Protein AF-A0A8B6FP35-F1 (afdb_monomer)

Mean predicted aligned error: 12.69 Å

Solvent-accessible surface area (backbone atoms only — not comparable to full-atom values): 11741 Å² total; per-residue (Å²): 136,32,51,36,40,45,34,42,40,53,97,96,40,83,39,74,75,50,70,84,38,79,50,58,76,83,52,72,57,71,71,81,86,80,83,90,84,62,106,75,50,39,43,42,41,48,47,78,56,56,49,47,50,45,44,56,79,66,49,29,41,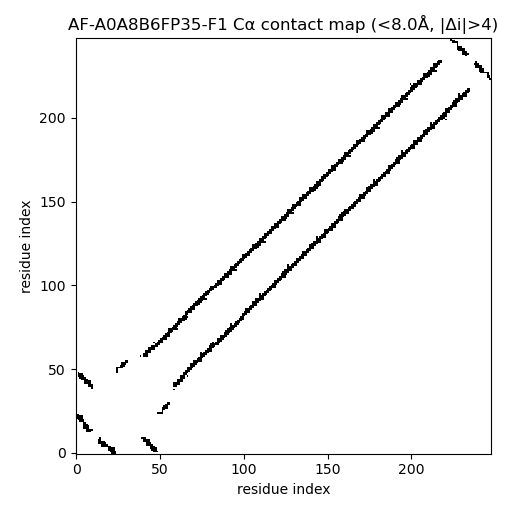38,41,43,42,50,34,29,41,40,40,52,49,39,30,47,31,40,39,47,47,36,73,42,32,45,37,37,39,37,39,46,30,47,34,41,40,40,54,38,34,37,39,39,40,38,42,33,41,31,47,32,42,40,41,41,37,40,40,38,40,38,37,42,32,40,31,46,34,41,39,38,42,36,41,39,39,38,39,36,43,34,38,32,46,34,37,40,41,38,36,42,37,39,39,38,38,40,33,44,30,47,34,40,40,41,38,37,39,38,41,39,39,36,43,33,41,32,48,33,41,40,40,48,37,43,39,39,40,39,35,42,32,42,32,46,32,40,39,36,61,20,42,36,39,38,40,33,45,29,41,31,48,33,41,37,43,72,34,56,71,51,78,47,46,59,38,45,39,50,33,39,45,37,84,94,57,77,76,46,69,45,80,85,58,82,67,130

Organism: Mytilus galloprovincialis (NCBI:txid29158)

Nearest PDB structures (foldseek):
  4dn7-assembly1_B  TM=1.571E-01  e=8.231E-01  Methanosarcina mazei Go1

Secondary structure (DSSP, 8-state):
--EEEEEEEETTEEEESS--EE--TT--EE----S---TT-EEEEE--SSEEEEE-SSSEEEEESS-EEEEES-EEEEEEESSEEEEEEES-EEEEE--EEEEEEEES-EEEEE--EEEEEEEES-EEEEE--EEEEEEEES-EEEEE--EEEEEEEES-EEEEE--EEEEEEEES-EEEEE--EEEEEEEES-EEEEE--SEEEEEEES-EEEEE--SEEEEEEES-EEEEE-TTSPPEEE-S----

Structure (mmCIF, N/CA/C/O backbone):
data_AF-A0A8B6FP35-F1
#
_entry.id   AF-A0A8B6FP35-F1
#
loop_
_atom_site.group_PDB
_atom_site.id
_atom_site.type_symbol
_atom_site.label_atom_id
_atom_site.label_alt_id
_atom_site.label_comp_id
_atom_site.label_asym_id
_atom_site.label_entity_id
_atom_site.label_seq_id
_atom_site.pdbx_PDB_ins_code
_atom_site.Cartn_x
_atom_site.Cartn_y
_atom_site.Cartn_z
_atom_site.occupancy
_atom_site.B_iso_or_equiv
_atom_site.auth_seq_id
_atom_site.auth_comp_id
_atom_site.auth_asym_id
_atom_site.auth_atom_id
_atom_site.pdbx_PDB_model_num
ATOM 1 N N . MET A 1 1 ? 31.232 7.631 -24.221 1.00 37.31 1 MET A N 1
ATOM 2 C CA . MET A 1 1 ? 30.630 7.014 -25.415 1.00 37.31 1 MET A CA 1
ATOM 3 C C . MET A 1 1 ? 29.567 6.097 -24.890 1.00 37.31 1 MET A C 1
ATOM 5 O O . MET A 1 1 ? 29.871 5.257 -24.050 1.00 37.31 1 MET A O 1
ATOM 9 N N . VAL A 1 2 ? 28.338 6.399 -25.254 1.00 40.38 2 VAL A N 1
ATOM 10 C CA . VAL A 1 2 ? 27.137 5.781 -24.710 1.00 40.38 2 VAL A CA 1
ATOM 11 C C . VAL A 1 2 ? 26.605 4.917 -25.819 1.00 40.38 2 VAL A C 1
ATOM 13 O O . VA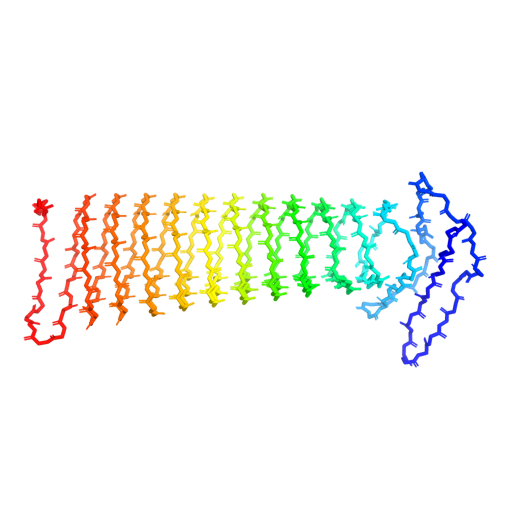L A 1 2 ? 26.263 5.431 -26.872 1.00 40.38 2 VAL A O 1
ATOM 16 N N . TYR A 1 3 ? 26.561 3.615 -25.609 1.00 43.00 3 TYR A N 1
ATOM 17 C CA . TYR A 1 3 ? 26.153 2.708 -26.663 1.00 43.00 3 TYR A CA 1
ATOM 18 C C . TYR A 1 3 ? 24.724 2.262 -26.392 1.00 43.00 3 TYR A C 1
ATOM 20 O O . TYR A 1 3 ? 24.472 1.575 -25.404 1.00 43.00 3 TYR A O 1
ATOM 28 N N . CYS A 1 4 ? 23.800 2.658 -27.262 1.00 46.88 4 CYS A N 1
ATOM 29 C CA . CYS A 1 4 ? 22.421 2.188 -27.221 1.00 46.88 4 CYS A CA 1
ATOM 30 C C . CYS A 1 4 ? 22.201 1.173 -28.334 1.00 46.88 4 CYS A C 1
ATOM 32 O O . CYS A 1 4 ? 22.796 1.265 -29.413 1.00 46.88 4 CYS A O 1
ATOM 34 N N . LYS A 1 5 ? 21.335 0.196 -28.066 1.00 50.97 5 LYS A N 1
ATOM 35 C CA . LYS A 1 5 ? 20.899 -0.760 -29.076 1.00 50.97 5 LYS A CA 1
ATOM 36 C C . LYS A 1 5 ? 19.452 -1.154 -28.840 1.00 50.97 5 LYS A C 1
ATOM 38 O O . LYS A 1 5 ? 19.104 -1.581 -27.739 1.00 50.97 5 LYS A O 1
ATOM 43 N N . VAL A 1 6 ? 18.637 -0.990 -29.878 1.00 54.44 6 VAL A N 1
ATOM 44 C CA . VAL A 1 6 ? 17.212 -1.315 -29.859 1.00 54.44 6 VAL A CA 1
ATOM 45 C C . VAL A 1 6 ? 17.024 -2.729 -30.393 1.00 54.44 6 VAL A C 1
ATOM 47 O O . VAL A 1 6 ? 17.484 -3.073 -31.487 1.00 54.44 6 VAL A O 1
ATOM 50 N N . TYR A 1 7 ? 16.346 -3.561 -29.610 1.00 47.97 7 TYR A N 1
ATOM 51 C CA . TYR A 1 7 ? 15.975 -4.911 -30.008 1.00 47.97 7 TYR A CA 1
ATOM 52 C C . TYR A 1 7 ? 14.455 -5.041 -30.045 1.00 47.97 7 TYR A C 1
ATOM 54 O O . TYR A 1 7 ? 13.775 -4.578 -29.130 1.00 47.97 7 TYR A O 1
ATOM 62 N N . ARG A 1 8 ? 13.953 -5.730 -31.071 1.00 49.31 8 ARG A N 1
ATOM 63 C CA . ARG A 1 8 ? 12.583 -6.245 -31.139 1.00 49.31 8 ARG A CA 1
ATOM 64 C C . ARG A 1 8 ? 12.597 -7.732 -30.826 1.00 49.31 8 ARG A C 1
ATOM 66 O O . ARG A 1 8 ? 13.436 -8.464 -31.360 1.00 49.31 8 ARG A O 1
ATOM 73 N N . TYR A 1 9 ? 11.671 -8.177 -29.989 1.00 39.72 9 TYR A N 1
ATOM 74 C CA . TYR A 1 9 ? 11.467 -9.591 -29.698 1.00 39.72 9 TYR A CA 1
ATOM 75 C C . TYR A 1 9 ? 10.122 -10.047 -30.273 1.00 39.72 9 TYR A C 1
ATOM 77 O O . TYR A 1 9 ? 9.080 -9.629 -29.784 1.00 39.72 9 TYR A O 1
ATOM 85 N N . TYR A 1 10 ? 10.148 -10.904 -31.300 1.00 43.66 10 TYR A N 1
ATOM 86 C CA . TYR A 1 10 ? 8.944 -11.436 -31.951 1.00 43.66 10 TYR A CA 1
ATOM 87 C C . TYR A 1 10 ? 8.993 -12.966 -32.007 1.00 43.66 10 TYR A C 1
ATOM 89 O O . TYR A 1 10 ? 9.952 -13.535 -32.531 1.00 43.66 10 TYR A O 1
ATOM 97 N N . SER A 1 11 ? 7.970 -13.653 -31.480 1.00 42.44 11 SER A N 1
ATOM 98 C CA . SER A 1 11 ? 7.833 -15.122 -31.544 1.00 42.44 11 SER A CA 1
ATOM 99 C C . SER A 1 11 ? 9.113 -15.885 -31.128 1.00 42.44 11 SER A C 1
ATOM 101 O O . SER A 1 11 ? 9.597 -16.762 -31.851 1.00 42.44 11 SER A O 1
ATOM 103 N N . ASN A 1 12 ? 9.690 -15.540 -29.968 1.00 41.84 12 ASN A N 1
ATOM 104 C CA . ASN A 1 12 ? 10.963 -16.075 -29.448 1.00 41.84 12 ASN A CA 1
ATOM 105 C C . ASN A 1 12 ? 12.212 -15.780 -30.302 1.00 41.84 12 ASN A C 1
ATOM 107 O O . ASN A 1 12 ? 13.249 -16.431 -30.143 1.00 41.84 12 ASN A O 1
ATOM 111 N N . ARG A 1 13 ? 12.150 -14.796 -31.204 1.00 37.16 13 ARG A N 1
ATOM 112 C CA . ARG A 1 13 ? 13.268 -14.377 -32.052 1.00 37.16 13 ARG A CA 1
ATOM 113 C C . ARG A 1 13 ? 13.659 -12.935 -31.736 1.00 37.16 13 ARG A C 1
ATOM 115 O O . ARG A 1 13 ? 12.861 -12.018 -31.903 1.00 37.16 13 ARG A O 1
ATOM 122 N N . LEU A 1 14 ? 14.904 -12.745 -31.300 1.00 44.41 14 LEU A N 1
ATOM 123 C CA . LEU A 1 14 ? 15.499 -11.425 -31.091 1.00 44.41 14 LEU A CA 1
ATOM 124 C C . LEU A 1 14 ? 15.984 -10.873 -32.438 1.00 44.41 14 LEU A C 1
ATOM 126 O O . LEU A 1 14 ? 16.837 -11.479 -33.090 1.00 44.41 14 LEU A O 1
ATOM 130 N N . THR A 1 15 ? 15.468 -9.718 -32.837 1.00 47.97 15 THR A N 1
ATOM 131 C CA . THR A 1 15 ? 15.906 -8.970 -34.019 1.00 47.97 15 THR A CA 1
ATOM 132 C C . THR A 1 15 ? 16.481 -7.626 -33.596 1.00 47.97 15 THR A C 1
ATOM 134 O O . THR A 1 15 ? 15.860 -6.890 -32.833 1.00 47.97 15 THR A O 1
ATOM 137 N N . THR A 1 16 ? 17.686 -7.307 -34.065 1.00 48.84 16 THR A N 1
ATOM 138 C CA . THR A 1 16 ? 18.294 -5.987 -33.867 1.00 48.84 16 THR A CA 1
ATOM 139 C C . THR A 1 16 ? 17.611 -4.998 -34.797 1.00 48.84 16 THR A C 1
ATOM 141 O O . THR A 1 16 ? 17.652 -5.206 -36.009 1.00 48.84 16 THR A O 1
ATOM 144 N N . LEU A 1 17 ? 16.982 -3.964 -34.241 1.00 54.72 17 LEU A N 1
ATOM 145 C CA . LEU A 1 17 ? 16.381 -2.899 -35.043 1.00 54.72 17 LEU A CA 1
ATOM 146 C C . LEU A 1 17 ? 17.439 -1.892 -35.497 1.00 54.72 17 LEU A C 1
ATOM 148 O O . LEU A 1 17 ? 17.370 -1.432 -36.628 1.00 54.72 17 LEU A O 1
ATOM 152 N N . ASP A 1 18 ? 18.458 -1.668 -34.663 1.00 55.81 18 ASP A N 1
ATOM 153 C CA . ASP A 1 18 ? 19.570 -0.768 -34.962 1.00 55.81 18 ASP A CA 1
ATOM 154 C C . ASP A 1 18 ? 20.938 -1.398 -34.646 1.00 55.81 18 ASP A C 1
ATOM 156 O O . ASP A 1 18 ? 21.079 -2.331 -33.838 1.00 55.81 18 ASP A O 1
ATOM 160 N N . GLU A 1 19 ? 21.975 -0.878 -35.304 1.00 49.84 19 GLU A N 1
ATOM 161 C CA . GLU A 1 19 ? 23.369 -1.117 -34.926 1.00 49.84 19 GLU A CA 1
ATOM 162 C C . GLU A 1 19 ? 23.728 -0.320 -33.662 1.00 49.84 19 GLU A C 1
ATOM 164 O O . GLU A 1 19 ? 22.999 0.574 -33.243 1.00 49.84 19 GLU A O 1
ATOM 169 N N . TRP A 1 20 ? 24.846 -0.658 -33.013 1.00 47.22 20 TRP A N 1
ATOM 170 C CA . TRP A 1 20 ? 25.300 0.088 -31.837 1.00 47.22 20 TRP A CA 1
ATOM 171 C C . TRP A 1 20 ? 25.548 1.555 -32.205 1.00 47.22 20 TRP A C 1
ATOM 173 O O . TRP A 1 20 ? 26.475 1.850 -32.961 1.00 47.22 20 TRP A O 1
ATOM 183 N N . SER A 1 21 ? 24.748 2.462 -31.649 1.00 44.94 21 SER A N 1
ATOM 184 C CA . SER A 1 21 ? 24.860 3.900 -31.892 1.00 44.94 21 SER A CA 1
ATOM 185 C C . SER A 1 21 ? 25.351 4.636 -30.648 1.00 44.94 21 SER A C 1
ATOM 187 O O . SER A 1 21 ? 24.956 4.308 -29.528 1.00 44.94 21 SER A O 1
ATOM 189 N N . ASP A 1 22 ? 26.211 5.637 -30.857 1.00 40.47 22 ASP A N 1
ATOM 190 C CA . ASP A 1 22 ? 26.748 6.500 -29.801 1.00 40.47 22 ASP A CA 1
ATOM 191 C C . ASP A 1 22 ? 25.684 7.568 -29.439 1.00 40.47 22 ASP A C 1
ATOM 193 O O . ASP A 1 22 ? 25.524 8.544 -30.170 1.00 40.47 22 ASP A O 1
ATOM 197 N N . CYS A 1 23 ? 24.903 7.369 -28.371 1.00 41.28 23 CYS A N 1
ATOM 198 C CA . CYS A 1 23 ? 23.767 8.227 -27.988 1.00 41.28 23 CYS A CA 1
ATOM 199 C C . CYS A 1 23 ? 24.115 9.143 -26.809 1.00 41.28 23 CYS A C 1
ATOM 201 O O . CYS A 1 23 ? 24.201 8.701 -25.672 1.00 41.28 23 CYS A O 1
ATOM 203 N N . ARG A 1 24 ? 24.284 10.446 -27.015 1.00 34.31 24 ARG A N 1
ATOM 204 C CA . ARG A 1 24 ? 24.621 11.380 -25.925 1.00 34.31 24 ARG A CA 1
ATOM 205 C C . ARG A 1 24 ? 23.454 11.537 -24.938 1.00 34.31 24 ARG A C 1
ATOM 207 O O . ARG A 1 24 ? 22.300 11.387 -25.315 1.00 34.31 24 ARG A O 1
ATOM 214 N N . CYS A 1 25 ? 23.744 11.944 -23.696 1.00 29.27 25 CYS A N 1
ATOM 215 C CA . CYS A 1 25 ? 22.762 12.171 -22.614 1.00 29.27 25 CYS A CA 1
ATOM 216 C C . CYS A 1 25 ? 21.608 13.147 -22.951 1.00 29.27 25 CYS A C 1
ATOM 218 O O . CYS A 1 25 ? 20.668 13.282 -22.178 1.00 29.27 25 CYS A O 1
ATOM 220 N N . THR A 1 26 ? 21.677 13.865 -24.074 1.00 27.91 26 THR A N 1
ATOM 221 C CA . THR A 1 26 ? 20.640 14.793 -24.559 1.00 27.91 26 THR A CA 1
ATOM 222 C C . THR A 1 26 ? 19.818 14.238 -25.720 1.00 27.91 26 THR A C 1
ATOM 224 O O . THR A 1 26 ? 18.898 14.908 -26.191 1.00 27.91 26 THR A O 1
ATOM 227 N N . ASP A 1 27 ? 20.163 13.056 -26.221 1.00 35.75 27 ASP A N 1
ATOM 228 C CA . ASP A 1 27 ? 19.556 12.510 -27.423 1.00 35.75 27 ASP A CA 1
ATOM 229 C C . ASP A 1 27 ? 18.196 11.904 -27.072 1.00 35.75 27 ASP A C 1
ATOM 231 O O . ASP A 1 27 ? 18.058 11.059 -26.188 1.00 35.75 27 ASP A O 1
ATOM 235 N N . THR A 1 28 ? 17.162 12.382 -27.761 1.00 37.00 28 THR A N 1
ATOM 236 C CA . THR A 1 28 ? 15.823 11.802 -27.665 1.00 37.00 28 THR A CA 1
ATOM 237 C C . THR A 1 28 ? 15.810 10.551 -28.530 1.00 37.00 28 THR A C 1
ATOM 239 O O . THR A 1 28 ? 15.834 10.658 -29.757 1.00 37.00 28 THR A O 1
ATOM 242 N N . ILE A 1 29 ? 15.775 9.370 -27.909 1.00 46.94 29 ILE A N 1
ATOM 243 C CA . ILE A 1 29 ? 15.542 8.125 -28.647 1.00 46.94 29 ILE A CA 1
ATOM 244 C C . ILE A 1 29 ? 14.056 8.117 -29.000 1.00 46.94 29 ILE A C 1
ATOM 246 O O . ILE A 1 29 ? 13.197 7.821 -28.171 1.00 46.94 29 ILE A O 1
ATOM 250 N N . SER A 1 30 ? 13.766 8.550 -30.224 1.00 38.88 30 SER A N 1
ATOM 251 C CA . SER A 1 30 ? 12.417 8.608 -30.779 1.00 38.88 30 SER A CA 1
ATOM 252 C C . SER A 1 30 ? 12.205 7.365 -31.630 1.00 38.88 30 SER A C 1
ATOM 254 O O . SER A 1 30 ? 12.763 7.239 -32.718 1.00 38.88 30 SER A O 1
ATOM 256 N N . ILE A 1 31 ? 11.419 6.427 -31.110 1.00 48.56 31 ILE A N 1
ATOM 257 C CA . ILE A 1 31 ? 11.006 5.234 -31.845 1.00 48.56 31 ILE A CA 1
ATOM 258 C C . ILE A 1 31 ? 9.735 5.630 -32.604 1.00 48.56 31 ILE A C 1
ATOM 260 O O . ILE A 1 31 ? 8.657 5.705 -32.024 1.00 48.56 31 ILE A O 1
ATOM 264 N N . ASN A 1 32 ? 9.883 6.001 -33.881 1.00 34.88 32 ASN A N 1
ATOM 265 C CA . ASN A 1 32 ? 8.763 6.359 -34.757 1.00 34.88 32 ASN A CA 1
ATOM 266 C C . ASN A 1 32 ? 8.284 5.117 -35.515 1.00 34.88 32 ASN A C 1
ATOM 268 O O . ASN A 1 32 ? 9.069 4.475 -36.212 1.00 34.88 32 ASN A O 1
ATOM 272 N N . TYR A 1 33 ? 6.995 4.806 -35.397 1.00 48.03 33 TYR A N 1
ATOM 273 C CA . TYR A 1 33 ? 6.408 3.572 -35.914 1.00 48.03 33 TYR A CA 1
ATOM 274 C C . TYR A 1 33 ? 5.792 3.762 -37.307 1.00 48.03 33 TYR A C 1
ATOM 276 O O . TYR A 1 33 ? 5.016 4.689 -37.534 1.00 48.03 33 TYR A O 1
ATOM 284 N N . SER A 1 34 ? 6.101 2.842 -38.223 1.00 33.00 34 SER A N 1
ATOM 285 C CA . SER A 1 34 ? 5.338 2.610 -39.452 1.00 33.00 34 SER A CA 1
ATOM 286 C C . SER A 1 34 ? 5.041 1.112 -39.585 1.00 33.00 34 SER A C 1
ATOM 288 O O . SER A 1 34 ? 5.948 0.326 -39.856 1.00 33.00 34 SER A O 1
ATOM 290 N N . ASP A 1 35 ? 3.764 0.795 -39.380 1.00 37.75 35 ASP A N 1
ATOM 291 C CA . ASP A 1 35 ? 2.993 -0.404 -39.730 1.00 37.75 35 ASP A CA 1
ATOM 292 C C . ASP A 1 35 ? 3.267 -1.766 -39.041 1.00 37.75 35 ASP A C 1
ATOM 294 O O . ASP A 1 35 ? 4.391 -2.247 -38.911 1.00 37.75 35 ASP A O 1
ATOM 298 N N . GLU A 1 36 ? 2.136 -2.375 -38.644 1.00 40.78 36 GLU A N 1
ATOM 299 C CA . GLU A 1 36 ? 1.859 -3.762 -38.218 1.00 40.78 36 GLU A CA 1
ATOM 300 C C . GLU A 1 36 ? 2.696 -4.332 -37.057 1.00 40.78 36 GLU A C 1
ATOM 302 O O . GLU A 1 36 ? 3.642 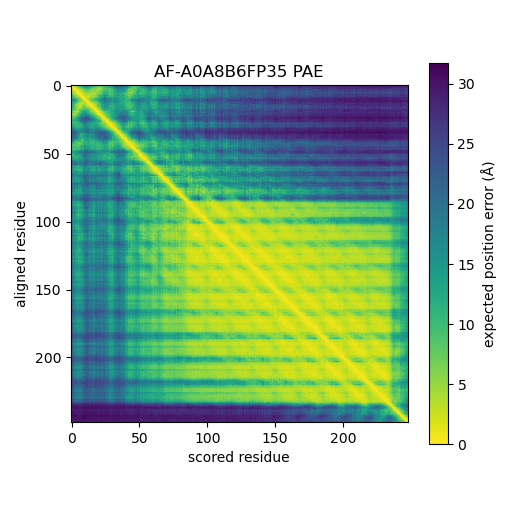-5.106 -37.232 1.00 40.78 36 GLU A O 1
ATOM 307 N N . TRP A 1 37 ? 2.290 -3.988 -35.832 1.00 45.09 37 TRP A N 1
ATOM 308 C CA . TRP A 1 37 ? 2.744 -4.642 -34.601 1.00 45.09 37 TRP A CA 1
ATOM 309 C C . TRP A 1 37 ? 1.586 -5.426 -33.975 1.00 45.09 37 TRP A C 1
ATOM 311 O O . TRP A 1 37 ? 0.417 -5.093 -34.169 1.00 45.09 37 TRP A O 1
ATOM 321 N N . SER A 1 38 ? 1.922 -6.520 -33.293 1.00 40.62 38 SER A N 1
ATOM 322 C CA . SER A 1 38 ? 0.969 -7.357 -32.549 1.00 40.62 38 SER A CA 1
ATOM 323 C C . SER A 1 38 ? 1.122 -7.095 -31.055 1.00 40.62 38 SER A C 1
ATOM 325 O O . SER A 1 38 ? 2.250 -6.853 -30.633 1.00 40.62 38 SER A O 1
ATOM 327 N N . ASP A 1 39 ? 0.054 -7.261 -30.267 1.00 38.53 39 ASP A N 1
ATOM 328 C CA . ASP A 1 39 ? -0.050 -7.013 -28.808 1.00 38.53 39 ASP A CA 1
ATOM 329 C C . ASP A 1 39 ? 1.013 -7.699 -27.899 1.00 38.53 39 ASP A C 1
ATOM 331 O O . ASP A 1 39 ? 0.914 -7.667 -26.676 1.00 38.53 39 ASP A O 1
ATOM 335 N N . THR A 1 40 ? 2.020 -8.377 -28.459 1.00 35.88 40 THR A N 1
ATOM 336 C CA . THR A 1 40 ? 3.079 -9.112 -27.744 1.00 35.88 40 THR A CA 1
ATOM 337 C C . THR A 1 40 ? 4.503 -8.623 -28.029 1.00 35.88 40 THR A C 1
ATOM 339 O O . THR A 1 40 ? 5.465 -9.234 -27.558 1.00 35.88 40 THR A O 1
ATOM 342 N N . ASP A 1 41 ? 4.675 -7.584 -28.844 1.00 41.44 41 ASP A N 1
ATOM 343 C CA . ASP A 1 41 ? 5.999 -7.052 -29.160 1.00 41.44 41 ASP A CA 1
ATOM 344 C C . ASP A 1 41 ? 6.612 -6.330 -27.931 1.00 41.44 41 ASP A C 1
ATOM 346 O O . ASP A 1 41 ? 5.955 -5.555 -27.243 1.00 41.44 41 ASP A O 1
ATOM 350 N N . THR A 1 42 ? 7.888 -6.601 -27.625 1.00 42.69 42 THR A N 1
ATOM 351 C CA . THR A 1 42 ? 8.614 -5.976 -26.496 1.00 42.69 42 THR A CA 1
ATOM 352 C C . THR A 1 42 ? 9.878 -5.273 -26.976 1.00 42.69 42 THR A C 1
ATOM 354 O O . THR A 1 42 ? 10.633 -5.811 -27.798 1.00 42.69 42 THR A O 1
ATOM 357 N N . ILE A 1 43 ? 10.129 -4.076 -26.438 1.00 49.22 43 ILE A N 1
ATOM 358 C CA . ILE A 1 43 ? 11.316 -3.272 -26.745 1.00 49.22 43 ILE A CA 1
ATOM 359 C C . ILE A 1 43 ? 12.314 -3.414 -25.600 1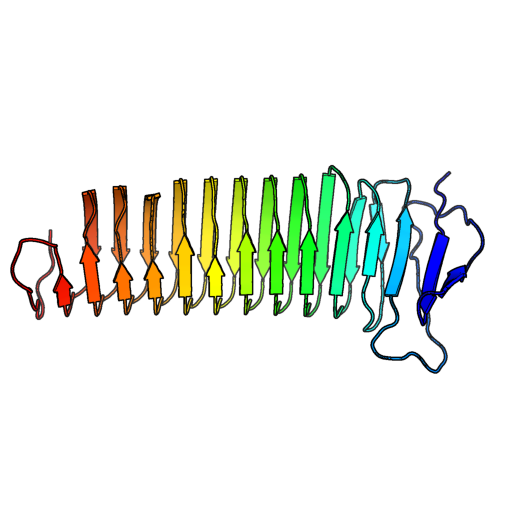.00 49.22 43 ILE A C 1
ATOM 361 O O . ILE A 1 43 ? 12.038 -3.052 -24.457 1.00 49.22 43 ILE A O 1
ATOM 365 N N . SER A 1 44 ? 13.497 -3.942 -25.914 1.00 48.59 44 SER A N 1
ATOM 366 C CA . SER A 1 44 ? 14.605 -4.030 -24.958 1.00 48.59 44 SER A CA 1
ATOM 367 C C . SER A 1 44 ? 15.659 -2.974 -25.268 1.00 48.59 44 SER A C 1
ATOM 369 O O . SER A 1 44 ? 16.203 -2.951 -26.375 1.00 48.59 44 SER A O 1
ATOM 371 N N . LEU A 1 45 ? 15.976 -2.139 -24.276 1.00 53.09 45 LEU A N 1
ATOM 372 C CA . LEU A 1 45 ? 17.048 -1.148 -24.343 1.00 53.09 45 LEU A CA 1
ATOM 373 C C . LEU A 1 45 ? 18.165 -1.521 -23.367 1.00 53.09 45 LEU A C 1
ATOM 375 O O . LEU A 1 45 ? 17.945 -1.673 -22.163 1.00 53.09 45 LEU A O 1
ATOM 379 N N . MET A 1 46 ? 19.380 -1.655 -23.898 1.00 46.69 46 MET A N 1
ATOM 380 C CA . MET A 1 46 ? 20.595 -1.738 -23.091 1.00 46.69 46 MET A CA 1
ATOM 381 C C . MET A 1 46 ? 21.260 -0.365 -23.102 1.00 46.69 46 MET A C 1
ATOM 383 O O . MET A 1 46 ? 21.676 0.102 -24.162 1.00 46.69 46 MET A O 1
ATOM 387 N N . LEU A 1 47 ? 21.317 0.277 -21.934 1.00 49.03 47 LEU A N 1
ATOM 388 C CA . LEU A 1 47 ? 21.845 1.628 -21.758 1.00 49.03 47 LEU A CA 1
ATOM 389 C C . LEU A 1 47 ? 23.017 1.570 -20.773 1.00 49.03 47 LEU A C 1
ATOM 391 O O . LEU A 1 47 ? 22.946 0.899 -19.744 1.00 49.03 47 LEU A O 1
ATOM 395 N N . THR A 1 48 ? 24.123 2.232 -21.109 1.00 45.56 48 THR A N 1
ATOM 396 C CA . THR A 1 48 ? 25.352 2.210 -20.297 1.00 45.56 48 THR A CA 1
ATOM 397 C C . THR A 1 48 ? 25.552 3.475 -19.460 1.00 45.56 48 THR A C 1
ATOM 399 O O . THR A 1 48 ? 26.610 3.607 -18.850 1.00 45.56 48 THR A O 1
ATOM 402 N N . ASP A 1 49 ? 24.595 4.409 -19.458 1.00 47.88 49 ASP A N 1
ATOM 403 C CA . ASP A 1 49 ? 24.728 5.719 -18.807 1.00 47.88 49 ASP A CA 1
ATOM 404 C C . ASP A 1 49 ? 23.436 6.179 -18.103 1.00 47.88 49 ASP A C 1
ATOM 406 O O . ASP A 1 49 ? 22.394 5.530 -18.196 1.00 47.88 49 ASP A O 1
ATOM 410 N N . THR A 1 50 ? 23.530 7.273 -17.340 1.00 43.09 50 THR A N 1
ATOM 411 C CA . THR A 1 50 ? 22.631 7.542 -16.206 1.00 43.09 50 THR A CA 1
ATOM 412 C C . THR A 1 50 ? 21.364 8.342 -16.497 1.00 43.09 50 THR A C 1
ATOM 414 O O . THR A 1 50 ? 20.515 8.370 -15.621 1.00 43.09 50 THR A O 1
ATOM 417 N N . GLN A 1 51 ? 21.179 8.984 -17.657 1.00 45.28 51 GLN A N 1
ATOM 418 C CA . GLN A 1 51 ? 19.983 9.805 -17.930 1.00 45.28 51 GLN A CA 1
ATOM 419 C C . GLN A 1 51 ? 19.483 9.642 -19.362 1.00 45.28 51 GLN A C 1
ATOM 421 O O . GLN A 1 51 ? 20.195 9.972 -20.312 1.00 45.28 51 GLN A O 1
ATOM 426 N N . HIS A 1 52 ? 18.239 9.177 -19.511 1.00 47.50 52 HIS A N 1
ATOM 427 C CA . HIS A 1 52 ? 17.621 8.955 -20.817 1.00 47.50 52 HIS A CA 1
ATOM 428 C C . HIS A 1 52 ? 16.145 9.378 -20.842 1.00 47.50 52 HIS A C 1
ATOM 430 O O . HIS A 1 52 ? 15.374 9.087 -19.925 1.00 47.50 52 HIS A O 1
ATOM 436 N N . ARG A 1 53 ? 15.741 10.054 -21.928 1.00 40.41 53 ARG A N 1
ATOM 437 C CA . ARG A 1 53 ? 14.342 10.389 -22.223 1.00 40.41 53 ARG A CA 1
ATOM 438 C C . ARG A 1 53 ? 13.822 9.447 -23.300 1.00 40.41 53 ARG A C 1
ATOM 440 O O . ARG A 1 53 ? 14.355 9.438 -24.410 1.00 40.41 53 ARG A O 1
ATOM 447 N N . LEU A 1 54 ? 12.779 8.694 -22.970 1.00 51.25 54 LEU A N 1
ATOM 448 C CA . LEU A 1 54 ? 12.135 7.748 -23.874 1.00 51.25 54 LEU A CA 1
ATOM 449 C C . LEU A 1 54 ? 10.712 8.221 -24.175 1.00 51.25 54 LEU A C 1
ATOM 451 O O . LEU A 1 54 ? 9.972 8.631 -23.280 1.00 51.25 54 LEU A O 1
ATOM 455 N N . THR A 1 55 ? 10.351 8.187 -25.454 1.00 44.31 55 THR A N 1
ATOM 456 C CA . THR A 1 55 ? 8.987 8.430 -25.930 1.00 44.31 55 THR A CA 1
ATOM 457 C C . THR A 1 55 ? 8.563 7.213 -26.735 1.00 44.31 55 THR A C 1
ATOM 459 O O . THR A 1 55 ? 9.164 6.939 -27.776 1.00 44.31 55 THR A O 1
ATOM 462 N N . THR A 1 56 ? 7.566 6.486 -26.248 1.00 46.78 56 THR A N 1
ATOM 463 C CA . THR A 1 56 ? 6.989 5.309 -26.908 1.00 46.78 56 THR A CA 1
ATOM 464 C C . THR A 1 56 ? 5.480 5.509 -27.043 1.00 46.78 56 THR A C 1
ATOM 466 O O . THR A 1 56 ? 4.888 6.256 -26.263 1.00 46.78 56 THR A O 1
ATOM 469 N N . LEU A 1 57 ? 4.866 4.875 -28.042 1.00 42.09 57 LEU A N 1
ATOM 470 C CA . LEU A 1 57 ? 3.420 4.675 -28.083 1.00 42.09 57 LEU A CA 1
ATOM 471 C C . LEU A 1 57 ? 3.154 3.182 -27.846 1.00 42.09 57 LEU A C 1
ATOM 473 O O . LEU A 1 57 ? 3.712 2.347 -28.549 1.00 42.09 57 LEU A O 1
ATOM 477 N N . ASP A 1 58 ? 2.343 2.901 -26.829 1.00 45.28 58 ASP A N 1
ATOM 478 C CA . ASP A 1 58 ? 1.537 1.692 -26.598 1.00 45.28 58 ASP A CA 1
ATOM 479 C C . ASP A 1 58 ? 2.216 0.319 -26.353 1.00 45.28 58 ASP A C 1
ATOM 481 O O . ASP A 1 58 ? 1.537 -0.600 -25.892 1.00 45.28 58 ASP A O 1
ATOM 485 N N . ASP A 1 59 ? 3.540 0.172 -26.479 1.00 51.38 59 ASP A N 1
ATOM 486 C CA . ASP A 1 59 ? 4.218 -1.131 -26.285 1.00 51.38 59 ASP A CA 1
ATOM 487 C C . ASP A 1 59 ? 5.085 -1.253 -25.016 1.00 51.38 59 ASP A C 1
ATOM 489 O O . ASP A 1 59 ? 5.662 -0.281 -24.521 1.00 51.38 59 ASP A O 1
ATOM 493 N N . GLY A 1 60 ? 5.243 -2.492 -24.525 1.00 46.56 60 GLY A N 1
ATOM 494 C CA . GLY A 1 60 ? 6.005 -2.821 -23.318 1.00 46.56 60 GLY A CA 1
ATOM 495 C C . GLY A 1 60 ? 7.514 -2.523 -23.402 1.00 46.56 60 GLY A C 1
ATOM 496 O O . GLY A 1 60 ? 8.198 -2.907 -24.357 1.00 46.56 60 GLY A O 1
ATOM 497 N N . LEU A 1 61 ? 8.057 -1.886 -22.357 1.00 58.91 61 LEU A N 1
ATOM 498 C CA . LEU A 1 61 ? 9.429 -1.378 -22.273 1.00 58.91 61 LEU A CA 1
ATOM 499 C C . LEU A 1 61 ? 10.258 -2.115 -21.209 1.00 58.91 61 LEU A C 1
ATOM 501 O O . LEU A 1 61 ? 9.958 -2.049 -20.015 1.00 58.91 61 LEU A O 1
ATOM 505 N N . ILE A 1 62 ? 11.352 -2.761 -21.628 1.00 50.81 62 ILE A N 1
ATOM 506 C CA . ILE A 1 62 ? 12.324 -3.397 -20.725 1.00 50.81 62 ILE A CA 1
ATOM 507 C C . ILE A 1 62 ? 13.656 -2.643 -20.767 1.00 50.81 62 ILE A C 1
ATOM 509 O O . ILE A 1 62 ? 14.285 -2.522 -21.823 1.00 50.81 62 ILE A O 1
ATOM 513 N N . ILE A 1 63 ? 14.122 -2.184 -19.604 1.00 58.25 63 ILE A N 1
ATOM 514 C CA . ILE A 1 63 ? 15.353 -1.398 -19.459 1.00 58.25 63 ILE A CA 1
ATOM 515 C C . ILE A 1 63 ? 16.354 -2.118 -18.541 1.00 58.25 63 ILE A C 1
ATOM 517 O O . ILE A 1 63 ? 16.014 -2.498 -17.420 1.00 58.25 63 ILE A O 1
ATOM 521 N N . TRP A 1 64 ? 17.608 -2.262 -18.990 1.00 44.38 64 TRP A N 1
ATOM 522 C CA . TRP A 1 64 ? 18.709 -2.847 -18.208 1.00 44.38 64 TRP A CA 1
ATOM 523 C C . TRP A 1 64 ? 19.806 -1.817 -17.905 1.00 44.38 64 TRP A C 1
ATOM 525 O O . TRP A 1 64 ? 20.364 -1.238 -18.836 1.00 44.38 64 TRP A O 1
ATOM 535 N N . GLY A 1 65 ? 20.170 -1.659 -16.626 1.00 43.12 65 GLY A N 1
ATOM 536 C CA . GLY A 1 65 ? 21.279 -0.806 -16.165 1.00 43.12 65 GLY A CA 1
ATOM 537 C C . GLY A 1 65 ? 20.898 0.190 -15.052 1.00 43.12 65 GLY A C 1
ATOM 538 O O . GLY A 1 65 ? 19.719 0.331 -14.734 1.00 43.12 65 GLY A O 1
ATOM 539 N N . PRO A 1 66 ? 21.878 0.863 -14.412 1.00 43.19 66 PRO A N 1
ATOM 540 C CA . PRO A 1 66 ? 21.632 1.964 -13.472 1.00 43.19 66 PRO A CA 1
ATOM 541 C C . PRO A 1 66 ? 21.237 3.241 -14.228 1.00 43.19 66 PRO A C 1
ATOM 543 O O . PRO A 1 66 ? 22.072 3.808 -14.932 1.00 43.19 66 PRO A O 1
ATOM 546 N N . ILE A 1 67 ? 19.967 3.651 -14.155 1.00 52.50 67 ILE A N 1
ATOM 547 C CA . ILE A 1 67 ? 19.407 4.649 -15.080 1.00 52.50 67 ILE A CA 1
ATOM 548 C C . ILE A 1 67 ? 18.375 5.539 -14.386 1.00 52.50 67 ILE A C 1
ATOM 550 O O . ILE A 1 67 ? 17.472 5.044 -13.711 1.00 52.50 67 ILE A O 1
ATOM 554 N N . ASP A 1 68 ? 18.456 6.841 -14.644 1.00 45.03 68 ASP A N 1
ATOM 555 C CA . ASP A 1 68 ? 17.356 7.775 -14.473 1.00 45.03 68 ASP A CA 1
ATOM 556 C C . ASP A 1 68 ? 16.531 7.830 -15.770 1.00 45.03 68 ASP A C 1
ATOM 558 O O . ASP A 1 68 ? 17.040 8.179 -16.844 1.00 45.03 68 ASP A O 1
ATOM 562 N N . VAL A 1 69 ? 15.256 7.453 -15.688 1.00 55.19 69 VAL A N 1
ATOM 563 C CA . VAL A 1 69 ? 14.370 7.308 -16.851 1.00 55.19 69 VAL A CA 1
ATOM 564 C C . VAL A 1 69 ? 13.262 8.351 -16.775 1.00 55.19 69 VAL A C 1
ATOM 566 O O . VAL A 1 69 ? 12.529 8.397 -15.790 1.00 55.19 69 VAL A O 1
ATOM 569 N N . LEU A 1 70 ? 13.099 9.149 -17.834 1.00 47.41 70 LEU A N 1
ATOM 570 C CA . LEU A 1 70 ? 11.896 9.955 -18.050 1.00 47.41 70 LEU A CA 1
ATOM 571 C C . LEU A 1 70 ? 11.069 9.341 -19.180 1.00 47.41 70 LEU A C 1
ATOM 573 O O . LEU A 1 70 ? 11.497 9.351 -20.338 1.00 47.41 70 LEU A O 1
ATOM 577 N N . ILE A 1 71 ? 9.882 8.851 -18.833 1.00 60.69 71 ILE A N 1
ATOM 578 C CA . ILE A 1 71 ? 8.902 8.292 -19.763 1.00 60.69 71 ILE A CA 1
ATOM 579 C C . ILE A 1 71 ? 7.751 9.280 -19.899 1.00 60.69 71 ILE A C 1
ATOM 581 O O . ILE A 1 71 ? 7.154 9.710 -18.909 1.00 60.69 71 ILE A O 1
ATOM 585 N N . ILE A 1 72 ? 7.452 9.651 -21.139 1.00 46.41 72 ILE A N 1
ATOM 586 C CA . ILE A 1 72 ? 6.337 10.534 -21.463 1.00 46.41 72 ILE A CA 1
ATOM 587 C C . ILE A 1 72 ? 5.459 9.772 -22.449 1.00 46.41 72 ILE A C 1
ATOM 589 O O . ILE A 1 72 ? 5.895 9.574 -23.583 1.00 46.41 72 ILE A O 1
ATOM 593 N N . LEU A 1 73 ? 4.243 9.431 -22.001 1.00 51.19 73 LEU A N 1
ATOM 594 C CA . LEU A 1 73 ? 3.141 8.709 -22.663 1.00 51.19 73 LEU A CA 1
ATOM 595 C C . LEU A 1 73 ? 2.950 7.251 -22.223 1.00 51.19 73 LEU A C 1
ATOM 597 O O . LEU A 1 73 ? 3.873 6.613 -21.725 1.00 51.19 73 LEU A O 1
ATOM 601 N N . GLY A 1 74 ? 1.692 6.807 -22.353 1.00 49.22 74 GLY A N 1
ATOM 602 C CA . GLY A 1 74 ? 1.144 5.582 -21.777 1.00 49.22 74 GLY A CA 1
ATOM 603 C C . GLY A 1 74 ? 1.824 4.324 -22.292 1.00 49.22 74 GLY A C 1
ATOM 604 O O . GLY A 1 74 ? 2.064 4.184 -23.491 1.00 49.22 74 GLY A O 1
ATOM 605 N N . ILE A 1 75 ? 2.159 3.438 -21.360 1.00 58.09 75 ILE A N 1
ATOM 606 C CA . ILE A 1 75 ? 2.845 2.182 -21.642 1.00 58.09 75 ILE A CA 1
ATOM 607 C C . ILE A 1 75 ? 2.064 1.059 -20.980 1.00 58.09 75 ILE A C 1
ATOM 609 O O . ILE A 1 75 ? 1.791 1.116 -19.784 1.00 58.09 75 ILE A O 1
ATOM 613 N N . SER A 1 76 ? 1.785 0.008 -21.741 1.00 48.75 76 SER A N 1
ATOM 614 C CA . SER A 1 76 ? 1.106 -1.181 -21.232 1.00 48.75 76 SER A CA 1
ATOM 615 C C . SER A 1 76 ? 1.929 -1.909 -20.164 1.00 48.75 76 SER A C 1
ATOM 617 O O . SER A 1 76 ? 1.415 -2.291 -19.120 1.00 48.75 76 SER A O 1
ATOM 619 N N . CYS A 1 77 ? 3.239 -2.080 -20.356 1.00 47.66 77 CYS A N 1
ATOM 620 C CA . CYS A 1 77 ? 4.111 -2.720 -19.364 1.00 47.66 77 CYS A CA 1
ATOM 621 C C . CYS A 1 77 ? 5.497 -2.064 -19.277 1.00 47.66 77 CYS A C 1
ATOM 623 O O . CYS A 1 77 ? 6.167 -1.904 -20.292 1.00 47.66 77 CYS A O 1
ATOM 625 N N . ILE A 1 78 ? 5.997 -1.765 -18.075 1.00 63.12 78 ILE A N 1
ATOM 626 C CA . ILE A 1 78 ? 7.377 -1.289 -17.873 1.00 63.12 78 ILE A CA 1
ATOM 627 C C . ILE A 1 78 ? 8.107 -2.208 -16.887 1.00 63.12 78 ILE A C 1
ATOM 629 O O . ILE A 1 78 ? 7.637 -2.456 -15.774 1.00 63.12 78 ILE A O 1
ATOM 633 N N . GLN A 1 79 ? 9.298 -2.671 -17.274 1.00 53.34 79 GLN A N 1
ATOM 634 C CA . GLN A 1 79 ? 10.205 -3.416 -16.403 1.00 53.34 79 GLN A CA 1
ATOM 635 C C . GLN A 1 79 ? 11.603 -2.798 -16.430 1.00 53.34 79 GLN A C 1
ATOM 637 O O . GLN A 1 79 ? 12.256 -2.735 -17.470 1.00 53.34 79 GLN A O 1
ATOM 642 N N . ILE A 1 80 ? 12.102 -2.384 -15.269 1.00 61.31 80 ILE A N 1
ATOM 643 C CA . ILE A 1 80 ? 13.444 -1.800 -15.133 1.00 61.31 80 ILE A CA 1
ATOM 644 C C . ILE A 1 80 ? 14.283 -2.740 -14.277 1.00 61.31 80 ILE A C 1
ATOM 646 O O . ILE A 1 80 ? 13.811 -3.202 -13.253 1.00 61.31 80 ILE A O 1
ATOM 650 N N . SER A 1 81 ? 15.513 -3.057 -14.678 1.00 53.44 81 SER A N 1
ATOM 651 C CA . SER A 1 81 ? 16.424 -3.910 -13.905 1.00 53.44 81 SER A CA 1
ATOM 652 C C . SER A 1 81 ? 17.793 -3.243 -13.766 1.00 53.44 81 SER A C 1
ATOM 654 O O . SER A 1 81 ? 18.562 -3.175 -14.726 1.00 53.44 81 SER A O 1
ATOM 656 N N . GLY A 1 82 ? 18.124 -2.781 -12.556 1.00 53.16 82 GLY A N 1
ATOM 657 C CA . GLY A 1 82 ? 19.389 -2.112 -12.242 1.00 53.16 82 GLY A CA 1
ATOM 658 C C . GLY A 1 82 ? 19.527 -1.762 -10.752 1.00 53.16 82 GLY A C 1
ATOM 659 O O . GLY A 1 82 ? 18.539 -1.794 -10.024 1.00 53.16 82 GLY A O 1
ATOM 660 N N . PRO A 1 83 ? 20.744 -1.459 -10.257 1.00 48.25 83 PRO A N 1
ATOM 661 C CA . PRO A 1 83 ? 20.978 -1.272 -8.824 1.00 48.25 83 PRO A CA 1
ATOM 662 C C . PRO A 1 83 ? 20.455 0.061 -8.267 1.00 48.25 83 PRO A C 1
ATOM 664 O O . PRO A 1 83 ? 20.213 0.131 -7.066 1.00 48.25 83 PRO A O 1
ATOM 667 N N . ILE A 1 84 ? 20.318 1.106 -9.094 1.00 50.53 84 ILE A N 1
ATOM 668 C CA . ILE A 1 84 ? 19.878 2.454 -8.696 1.00 50.53 84 ILE A CA 1
ATOM 669 C C . ILE A 1 84 ? 19.114 3.068 -9.872 1.00 50.53 84 ILE A C 1
ATOM 671 O O . ILE A 1 84 ? 19.639 3.075 -10.986 1.00 50.53 84 ILE A O 1
ATOM 675 N N . SER A 1 85 ? 17.900 3.568 -9.636 1.00 61.50 85 SER A N 1
ATOM 676 C CA . SER A 1 85 ? 17.111 4.250 -10.671 1.00 61.50 85 SER A CA 1
ATOM 677 C C . SER A 1 85 ? 16.266 5.399 -10.112 1.00 61.50 85 SER A C 1
ATOM 679 O O . SER A 1 85 ? 15.567 5.214 -9.113 1.00 61.50 85 SER A O 1
ATOM 681 N N . CYS A 1 86 ? 16.317 6.580 -10.742 1.00 66.75 86 CYS A N 1
ATOM 682 C CA . CYS A 1 86 ? 15.315 7.633 -10.543 1.00 66.75 86 CYS A CA 1
ATOM 683 C C . CYS A 1 86 ? 14.350 7.654 -11.730 1.00 66.75 86 CYS A C 1
ATOM 685 O O . CYS A 1 86 ? 14.744 7.930 -12.857 1.00 66.75 86 CYS A O 1
ATOM 687 N N . ILE A 1 87 ? 13.076 7.364 -11.507 1.00 72.62 87 ILE A N 1
ATOM 688 C CA . ILE A 1 87 ? 12.122 7.136 -12.589 1.00 72.62 87 ILE A CA 1
ATOM 689 C C . ILE A 1 87 ? 11.006 8.166 -12.505 1.00 72.62 87 ILE A C 1
ATOM 691 O O . ILE A 1 87 ? 10.382 8.325 -11.459 1.00 72.62 87 ILE A O 1
ATOM 695 N N . GLN A 1 88 ? 10.757 8.862 -13.610 1.00 72.88 88 GLN A N 1
ATOM 696 C CA . GLN A 1 88 ? 9.641 9.784 -13.775 1.00 72.88 88 GLN A CA 1
ATOM 697 C C . GLN A 1 88 ? 8.759 9.308 -14.925 1.00 72.88 88 GLN A C 1
ATOM 699 O O . GLN A 1 88 ? 9.244 9.146 -16.045 1.00 72.88 88 GLN A O 1
ATOM 704 N N . ILE A 1 89 ? 7.469 9.101 -14.664 1.00 73.94 89 ILE A N 1
ATOM 705 C CA . ILE A 1 89 ? 6.521 8.613 -15.671 1.00 73.94 89 ILE A CA 1
ATOM 706 C C . ILE A 1 89 ? 5.307 9.526 -15.735 1.00 73.94 89 ILE A C 1
ATOM 708 O O . ILE A 1 89 ? 4.729 9.877 -14.709 1.00 73.94 89 ILE A O 1
ATOM 712 N N . TRP A 1 90 ? 4.916 9.885 -16.954 1.00 71.19 90 TRP A N 1
ATOM 713 C CA . TRP A 1 90 ? 3.701 10.634 -17.245 1.00 71.19 90 TRP A CA 1
ATOM 714 C C . TRP A 1 90 ? 2.803 9.817 -18.166 1.00 71.19 90 TRP A C 1
ATOM 716 O O . TRP A 1 90 ? 3.182 9.552 -19.307 1.00 71.19 90 TRP A O 1
ATOM 726 N N . GLY A 1 91 ? 1.602 9.487 -17.701 1.00 72.50 91 GLY A N 1
ATOM 727 C CA . GLY A 1 91 ? 0.611 8.730 -18.462 1.00 72.50 91 GLY A CA 1
ATOM 728 C C . GLY A 1 91 ? 0.098 7.491 -17.727 1.00 72.50 91 GLY A C 1
ATOM 729 O O . GLY A 1 91 ? 0.569 7.192 -16.629 1.00 72.50 91 GLY A O 1
ATOM 730 N N . PRO A 1 92 ? -0.895 6.805 -18.318 1.00 69.94 92 PRO A N 1
ATOM 731 C CA . PRO A 1 92 ? -1.411 5.547 -17.794 1.00 69.94 92 PRO A CA 1
ATOM 732 C C . PRO A 1 92 ? -0.360 4.437 -17.889 1.00 69.94 92 PRO A C 1
ATOM 734 O O . PRO A 1 92 ? 0.431 4.411 -18.838 1.00 69.94 92 PRO A O 1
ATOM 737 N N . ILE A 1 93 ? -0.360 3.533 -16.913 1.00 72.94 93 ILE A N 1
ATOM 738 C CA . ILE A 1 93 ? 0.486 2.340 -16.916 1.00 72.94 93 ILE A CA 1
ATOM 739 C C . ILE A 1 93 ? -0.357 1.125 -16.536 1.00 72.94 93 ILE A C 1
ATOM 741 O O . ILE A 1 93 ? -0.883 1.099 -15.428 1.00 72.94 93 ILE A O 1
ATOM 745 N N . ASP A 1 94 ? -0.424 0.091 -17.373 1.00 72.38 94 ASP A N 1
ATOM 746 C CA . ASP A 1 94 ? -1.170 -1.110 -16.971 1.00 72.38 94 ASP A CA 1
ATOM 747 C C . ASP A 1 94 ? -0.336 -1.905 -15.950 1.00 72.38 94 ASP A C 1
ATOM 749 O O . ASP A 1 94 ? -0.786 -2.210 -14.851 1.00 72.38 94 ASP A O 1
ATOM 753 N N . VAL A 1 95 ? 0.935 -2.196 -16.251 1.00 71.38 95 VAL A N 1
ATOM 754 C CA . VAL A 1 95 ? 1.815 -2.945 -15.337 1.00 71.38 95 VAL A CA 1
ATOM 755 C C . VAL A 1 95 ? 3.175 -2.281 -15.173 1.00 71.38 95 VAL A C 1
ATOM 757 O O . VAL A 1 95 ? 3.912 -2.080 -16.138 1.00 71.38 95 VAL A O 1
ATOM 760 N N . PHE A 1 96 ? 3.573 -2.024 -13.926 1.00 79.12 96 PHE A N 1
ATOM 761 C CA . PHE A 1 96 ? 4.891 -1.493 -13.602 1.00 79.12 96 PHE A CA 1
ATOM 762 C C . PHE A 1 96 ? 5.627 -2.322 -12.550 1.00 79.12 96 PHE A C 1
ATOM 764 O O . PHE A 1 96 ? 5.159 -2.478 -11.420 1.00 79.12 96 PHE A O 1
ATOM 771 N N . ILE A 1 97 ? 6.811 -2.828 -12.914 1.00 76.88 97 ILE A N 1
ATOM 772 C CA . ILE A 1 97 ? 7.639 -3.660 -12.036 1.00 76.88 97 ILE A CA 1
ATOM 773 C C . ILE A 1 97 ? 9.058 -3.096 -11.939 1.00 76.88 97 ILE A C 1
ATOM 775 O O . ILE A 1 97 ? 9.782 -3.020 -12.936 1.00 76.88 97 ILE A O 1
ATOM 779 N N . ILE A 1 98 ? 9.486 -2.767 -10.715 1.00 72.31 98 ILE A N 1
ATOM 780 C CA . ILE A 1 98 ? 10.856 -2.313 -10.440 1.00 72.31 98 ILE A CA 1
ATOM 781 C C . ILE A 1 98 ? 11.444 -3.056 -9.234 1.00 72.31 98 ILE A C 1
ATOM 783 O O . ILE A 1 98 ? 11.032 -2.810 -8.101 1.00 72.31 98 ILE A O 1
ATOM 787 N N . PRO A 1 99 ? 12.455 -3.911 -9.431 1.00 68.50 99 PRO A N 1
ATOM 788 C CA . PRO A 1 99 ? 13.288 -4.425 -8.365 1.00 68.50 99 PRO A CA 1
ATOM 789 C C . PRO A 1 99 ? 14.439 -3.474 -8.011 1.00 68.50 99 PRO A C 1
ATOM 791 O O . PRO A 1 99 ? 15.002 -2.792 -8.866 1.00 68.50 99 PRO A O 1
ATOM 794 N N . GLY A 1 100 ? 14.871 -3.518 -6.750 1.00 70.69 100 GLY A N 1
ATOM 795 C CA . GLY A 1 100 ? 16.135 -2.922 -6.309 1.00 70.69 100 GLY A CA 1
ATOM 796 C C . GLY A 1 100 ? 15.965 -1.623 -5.526 1.00 70.69 100 GLY A C 1
ATOM 797 O O . GLY A 1 100 ? 15.027 -1.491 -4.741 1.00 70.69 100 GLY A O 1
ATOM 798 N N . ILE A 1 101 ? 16.924 -0.702 -5.674 1.00 68.38 101 ILE A N 1
ATOM 799 C CA . ILE A 1 101 ? 16.896 0.608 -5.013 1.00 68.38 101 ILE A CA 1
ATOM 800 C C . ILE A 1 101 ? 16.375 1.646 -6.006 1.00 68.38 101 ILE A C 1
ATOM 802 O O . ILE A 1 101 ? 16.982 1.847 -7.060 1.00 68.38 101 ILE A O 1
ATOM 806 N N . SER A 1 102 ? 15.259 2.300 -5.690 1.00 74.25 102 SER A N 1
ATOM 807 C CA . SER A 1 102 ? 14.595 3.202 -6.639 1.00 74.25 102 SER A CA 1
ATOM 808 C C . SER A 1 102 ? 13.957 4.436 -5.997 1.00 74.25 102 SER A C 1
ATOM 810 O O . SER A 1 102 ? 13.456 4.401 -4.873 1.00 74.25 102 SER A O 1
ATOM 812 N N . CYS A 1 103 ? 13.961 5.537 -6.747 1.00 79.06 103 CYS A N 1
ATOM 813 C CA . CYS A 1 103 ? 13.198 6.752 -6.475 1.00 79.06 103 CYS A CA 1
ATOM 814 C C . CYS A 1 103 ? 12.220 6.964 -7.632 1.00 79.06 103 CYS A C 1
ATOM 816 O O . CYS A 1 103 ? 12.652 7.109 -8.769 1.00 79.06 103 CYS A O 1
ATOM 818 N N . ILE A 1 104 ? 10.916 6.960 -7.381 1.00 82.81 104 ILE A N 1
ATOM 819 C CA . ILE A 1 104 ? 9.895 6.870 -8.428 1.00 82.81 104 ILE A CA 1
ATOM 820 C C . ILE A 1 104 ? 8.888 8.007 -8.267 1.00 82.81 104 ILE A C 1
ATOM 822 O O . ILE A 1 104 ? 8.383 8.236 -7.168 1.00 82.81 104 ILE A O 1
ATOM 826 N N . GLN A 1 105 ? 8.576 8.694 -9.363 1.00 85.19 105 GLN A N 1
ATOM 827 C CA . GLN A 1 105 ? 7.499 9.675 -9.459 1.00 85.19 105 GLN A CA 1
ATOM 828 C C . GLN A 1 105 ? 6.602 9.343 -10.653 1.00 85.19 105 GLN A C 1
ATOM 830 O O . GLN A 1 105 ? 7.087 9.227 -11.778 1.00 85.19 105 GLN A O 1
ATOM 835 N N . ILE A 1 106 ? 5.300 9.189 -10.420 1.00 84.06 106 ILE A N 1
ATOM 836 C CA . ILE A 1 106 ? 4.338 8.816 -11.465 1.00 84.06 106 ILE A CA 1
ATOM 837 C C . ILE A 1 106 ? 3.173 9.797 -11.463 1.00 84.06 106 ILE A C 1
ATOM 839 O O . ILE A 1 106 ? 2.589 10.065 -10.416 1.00 84.06 106 ILE A O 1
ATOM 843 N N . TRP A 1 107 ? 2.819 10.302 -12.640 1.00 86.19 107 TRP A N 1
ATOM 844 C CA . TRP A 1 107 ? 1.628 11.109 -12.880 1.00 86.19 107 TRP A CA 1
ATOM 845 C C . TRP A 1 107 ? 0.720 10.380 -13.868 1.00 86.19 107 TRP A C 1
ATOM 847 O O . TRP A 1 107 ? 0.947 10.434 -15.078 1.00 86.19 107 TRP A O 1
ATOM 857 N N . GLY A 1 108 ? -0.312 9.716 -13.359 1.00 84.19 108 GLY A N 1
ATOM 858 C CA . GLY A 1 108 ? -1.256 8.940 -14.157 1.00 84.19 108 GLY A CA 1
ATOM 859 C C . GLY A 1 108 ? -1.851 7.753 -13.396 1.00 84.19 108 GLY A C 1
ATOM 860 O O . GLY A 1 108 ? -1.391 7.446 -12.295 1.00 84.19 108 GLY A O 1
ATOM 861 N N . PRO A 1 109 ? -2.900 7.124 -13.957 1.00 84.31 109 PRO A N 1
ATOM 862 C CA . PRO A 1 109 ? -3.481 5.904 -13.407 1.00 84.31 109 PRO A CA 1
ATOM 863 C C . PRO A 1 109 ? -2.527 4.715 -13.577 1.00 84.31 109 PRO A C 1
ATOM 865 O O . PRO A 1 109 ? -1.768 4.668 -14.549 1.00 84.31 109 PRO A O 1
ATOM 868 N N . ILE A 1 110 ? -2.571 3.772 -12.636 1.00 85.69 110 ILE A N 1
ATOM 869 C CA . ILE A 1 110 ? -1.779 2.541 -12.681 1.00 85.69 110 ILE A CA 1
ATOM 870 C C . ILE A 1 110 ? -2.668 1.342 -12.356 1.00 85.69 110 ILE A C 1
ATOM 872 O O . ILE A 1 110 ? -3.211 1.296 -11.257 1.00 85.69 110 ILE A O 1
ATOM 876 N N . ASP A 1 111 ? -2.750 0.334 -13.219 1.00 82.44 111 ASP A N 1
ATOM 877 C CA . ASP A 1 111 ? -3.544 -0.853 -12.870 1.00 82.44 111 ASP A CA 1
ATOM 878 C C . ASP A 1 111 ? -2.759 -1.726 -11.873 1.00 82.44 111 ASP A C 1
ATOM 880 O O . ASP A 1 111 ? -3.258 -2.112 -10.819 1.00 82.44 111 ASP A O 1
ATOM 884 N N . VAL A 1 112 ? -1.479 -2.010 -12.140 1.00 85.75 112 VAL A N 1
ATOM 885 C CA . VAL A 1 112 ? -0.646 -2.858 -11.274 1.00 85.75 112 VAL A CA 1
ATOM 886 C C . VAL A 1 112 ? 0.738 -2.258 -11.042 1.00 85.75 112 VAL A C 1
ATOM 888 O O . VAL A 1 112 ? 1.546 -2.129 -11.960 1.00 85.75 112 VAL A O 1
ATOM 891 N N . LEU A 1 113 ? 1.068 -1.991 -9.776 1.00 87.56 113 LEU A N 1
ATOM 892 C CA . LEU A 1 113 ? 2.382 -1.529 -9.335 1.00 87.56 113 LEU A CA 1
ATOM 893 C C . LEU A 1 113 ? 3.045 -2.524 -8.379 1.00 87.56 113 LEU A C 1
ATOM 895 O O . LEU A 1 113 ? 2.548 -2.766 -7.278 1.00 87.56 113 LEU A O 1
ATOM 899 N N . ILE A 1 114 ? 4.213 -3.050 -8.758 1.00 86.62 114 ILE A N 1
ATOM 900 C CA . ILE A 1 114 ? 4.986 -4.000 -7.946 1.00 86.62 114 ILE A CA 1
ATOM 901 C C . ILE A 1 114 ? 6.422 -3.500 -7.763 1.00 86.62 114 ILE A C 1
ATOM 903 O O . ILE A 1 114 ? 7.210 -3.464 -8.709 1.00 86.62 114 ILE A O 1
ATOM 907 N N . ILE A 1 115 ? 6.796 -3.152 -6.528 1.00 82.88 115 ILE A N 1
ATOM 908 C CA . ILE A 1 115 ? 8.125 -2.588 -6.231 1.00 82.88 115 ILE A CA 1
ATOM 909 C C . ILE A 1 115 ? 8.796 -3.349 -5.082 1.00 82.88 115 ILE A C 1
ATOM 911 O O . ILE A 1 115 ? 8.635 -2.979 -3.917 1.00 82.88 115 ILE A O 1
ATOM 915 N N . PRO A 1 116 ? 9.549 -4.424 -5.373 1.00 80.81 116 PRO A N 1
ATOM 916 C CA . PRO A 1 116 ? 10.379 -5.085 -4.380 1.00 80.81 116 PRO A CA 1
ATOM 917 C C . PRO A 1 116 ? 11.691 -4.338 -4.119 1.00 80.81 116 PRO A C 1
ATOM 919 O O . PRO A 1 116 ? 12.437 -4.025 -5.046 1.00 80.81 116 PRO A O 1
ATOM 922 N N . GLY A 1 117 ? 12.048 -4.166 -2.844 1.00 82.81 117 GLY A N 1
ATOM 923 C CA . GLY A 1 117 ? 13.376 -3.690 -2.444 1.00 82.81 117 GLY A CA 1
ATOM 924 C C . GLY A 1 117 ? 13.346 -2.461 -1.544 1.00 82.81 117 GLY A C 1
ATOM 925 O O . GLY A 1 117 ? 12.615 -2.444 -0.557 1.00 82.81 117 GLY A O 1
ATOM 926 N N . ILE A 1 118 ? 14.205 -1.480 -1.838 1.00 81.31 118 ILE A N 1
ATOM 927 C CA . ILE A 1 118 ? 14.298 -0.222 -1.085 1.00 81.31 118 ILE A CA 1
ATOM 928 C C . ILE A 1 118 ? 13.803 0.907 -1.982 1.00 81.31 118 ILE A C 1
ATOM 930 O O . ILE A 1 118 ? 14.443 1.202 -2.987 1.00 81.31 118 ILE A O 1
ATOM 934 N N . SER A 1 119 ? 12.692 1.551 -1.641 1.00 83.94 119 SER A N 1
ATOM 935 C CA . SER A 1 119 ? 12.070 2.509 -2.559 1.00 83.94 119 SER A CA 1
ATOM 936 C C . SER A 1 119 ? 11.550 3.784 -1.901 1.00 83.94 119 SER A C 1
ATOM 938 O O . SER A 1 119 ? 11.061 3.787 -0.772 1.00 83.94 119 SER A O 1
ATOM 940 N N . CYS A 1 120 ? 11.633 4.884 -2.647 1.00 86.75 120 CYS A N 1
ATOM 941 C CA . CYS A 1 120 ? 10.951 6.144 -2.364 1.00 86.75 120 CYS A CA 1
ATOM 942 C C . CYS A 1 120 ? 9.990 6.436 -3.518 1.00 86.75 120 CYS A C 1
ATOM 944 O O . CYS A 1 120 ? 10.436 6.599 -4.649 1.00 86.75 120 CYS A O 1
ATOM 946 N N . ILE A 1 121 ? 8.687 6.482 -3.257 1.00 89.06 121 ILE A N 1
ATOM 947 C CA . ILE A 1 121 ? 7.645 6.486 -4.288 1.00 89.06 121 ILE A CA 1
ATOM 948 C C . ILE A 1 121 ? 6.702 7.669 -4.073 1.00 89.06 121 ILE A C 1
ATOM 950 O O . ILE A 1 121 ? 6.209 7.875 -2.964 1.00 89.06 121 ILE A O 1
ATOM 954 N N . GLN A 1 122 ? 6.424 8.418 -5.138 1.00 92.19 122 GLN A N 1
ATOM 955 C CA . GLN A 1 122 ? 5.381 9.440 -5.194 1.00 92.19 122 GLN A CA 1
ATOM 956 C C . GLN A 1 122 ? 4.471 9.186 -6.397 1.00 92.19 122 GLN A C 1
ATOM 958 O O . GLN A 1 122 ? 4.958 9.061 -7.519 1.00 92.19 122 GLN A O 1
ATOM 963 N N . ILE A 1 123 ? 3.161 9.102 -6.180 1.00 91.44 123 ILE A N 1
ATOM 964 C CA . ILE A 1 123 ? 2.196 8.801 -7.247 1.00 91.44 123 ILE A CA 1
ATOM 965 C C . ILE A 1 123 ? 1.045 9.793 -7.192 1.00 91.44 123 ILE A C 1
ATOM 967 O O . ILE A 1 123 ? 0.437 9.983 -6.142 1.00 91.44 123 ILE A O 1
ATOM 971 N N . TRP A 1 124 ? 0.731 10.397 -8.332 1.00 94.44 124 TRP A N 1
ATOM 972 C CA . TRP A 1 124 ? -0.447 11.227 -8.548 1.00 94.44 124 TRP A CA 1
ATOM 973 C C . TRP A 1 124 ? -1.359 10.536 -9.558 1.00 94.44 124 TRP A C 1
ATOM 975 O O . TRP A 1 124 ? -1.145 10.643 -10.766 1.00 94.44 124 TRP A O 1
ATOM 985 N N . GLY A 1 125 ? -2.375 9.840 -9.062 1.00 91.88 125 GLY A N 1
ATOM 986 C CA . GLY A 1 125 ? -3.315 9.069 -9.866 1.00 91.88 125 GLY A CA 1
ATOM 987 C C . GLY A 1 125 ? -3.909 7.887 -9.097 1.00 91.88 125 GLY A C 1
ATOM 988 O O . GLY A 1 125 ? -3.426 7.567 -8.007 1.00 91.88 125 GLY A O 1
ATOM 989 N N . PRO A 1 126 ? -4.983 7.279 -9.629 1.00 92.56 126 PRO A N 1
ATOM 990 C CA . PRO A 1 126 ? -5.569 6.069 -9.063 1.00 92.56 126 PRO A CA 1
ATOM 991 C C . PRO A 1 126 ? -4.646 4.858 -9.258 1.00 92.56 126 PRO A C 1
ATOM 993 O O . PRO A 1 126 ? -3.869 4.826 -10.216 1.00 92.56 126 PRO A O 1
ATOM 996 N N . ILE A 1 127 ? -4.739 3.883 -8.353 1.00 93.88 127 ILE A N 1
ATOM 997 C CA . ILE A 1 127 ? -4.009 2.615 -8.443 1.00 93.88 127 ILE A CA 1
ATOM 998 C C . ILE A 1 127 ? -4.958 1.448 -8.169 1.00 93.88 127 ILE A C 1
ATOM 1000 O O . ILE A 1 127 ? -5.493 1.375 -7.067 1.00 93.88 127 ILE A O 1
ATOM 1004 N N . ASP A 1 128 ? -5.102 0.488 -9.077 1.00 92.44 128 ASP A N 1
ATOM 1005 C CA . ASP A 1 128 ? -5.964 -0.668 -8.785 1.00 92.44 128 ASP A CA 1
ATOM 1006 C C . ASP A 1 128 ? -5.241 -1.638 -7.831 1.00 92.44 128 ASP A C 1
ATOM 1008 O O . ASP A 1 128 ? -5.769 -2.049 -6.800 1.00 92.44 128 ASP A O 1
ATOM 1012 N N . VAL A 1 129 ? -3.980 -1.983 -8.112 1.00 93.19 129 VAL A N 1
ATOM 1013 C CA . VAL A 1 129 ? -3.199 -2.919 -7.291 1.00 93.19 129 VAL A CA 1
ATOM 1014 C C . VAL A 1 129 ? -1.808 -2.379 -6.976 1.00 93.19 129 VAL A C 1
ATOM 1016 O O . VAL A 1 129 ? -0.966 -2.196 -7.851 1.00 93.19 129 VAL A O 1
ATOM 1019 N N . LEU A 1 130 ? -1.519 -2.222 -5.685 1.00 92.38 130 LEU A N 1
ATOM 1020 C CA . LEU A 1 130 ? -0.231 -1.797 -5.147 1.00 92.38 130 LEU A CA 1
ATOM 1021 C C . LEU A 1 130 ? 0.410 -2.903 -4.303 1.00 92.38 130 LEU A C 1
ATOM 1023 O O . LEU A 1 130 ? -0.126 -3.294 -3.268 1.00 92.38 130 LEU A O 1
ATOM 1027 N N . ILE A 1 131 ? 1.597 -3.376 -4.688 1.00 91.56 131 ILE A N 1
ATOM 1028 C CA . ILE A 1 131 ? 2.341 -4.399 -3.942 1.00 91.56 131 ILE A CA 1
ATOM 1029 C C . ILE A 1 131 ? 3.784 -3.945 -3.719 1.00 91.56 131 ILE A C 1
ATOM 1031 O O . ILE A 1 131 ? 4.594 -3.895 -4.645 1.00 91.56 131 ILE A O 1
ATOM 1035 N N . ILE A 1 132 ? 4.141 -3.644 -2.468 1.00 86.94 132 ILE A N 1
ATOM 1036 C CA . ILE A 1 132 ? 5.471 -3.109 -2.131 1.00 86.94 132 ILE A CA 1
ATOM 1037 C C . ILE A 1 132 ? 6.105 -3.930 -1.002 1.00 86.94 132 ILE A C 1
ATOM 1039 O O . ILE A 1 132 ? 5.953 -3.596 0.173 1.00 86.94 132 ILE A O 1
ATOM 1043 N N . PRO A 1 133 ? 6.811 -5.027 -1.324 1.00 85.94 133 PRO A N 1
ATOM 1044 C CA . PRO A 1 133 ? 7.605 -5.758 -0.352 1.00 85.94 133 PRO A CA 1
ATOM 1045 C C . PRO A 1 133 ? 8.957 -5.068 -0.113 1.00 85.94 133 PRO A C 1
ATOM 1047 O O . PRO A 1 133 ? 9.704 -4.804 -1.056 1.00 85.94 133 PRO A O 1
ATOM 1050 N N . GLY A 1 134 ? 9.338 -4.875 1.151 1.00 86.56 134 GLY A N 1
ATOM 1051 C CA . GLY A 1 134 ? 10.691 -4.443 1.520 1.00 86.56 134 GLY A CA 1
ATOM 1052 C C . GLY A 1 134 ? 10.723 -3.217 2.425 1.00 86.56 134 GLY A C 1
ATOM 1053 O O . GLY A 1 134 ? 10.015 -3.180 3.427 1.00 86.56 134 GLY A O 1
ATOM 1054 N N . ILE A 1 135 ? 11.606 -2.261 2.121 1.00 85.75 135 ILE A N 1
ATOM 1055 C CA . ILE A 1 135 ? 11.763 -1.010 2.873 1.00 85.75 135 ILE A CA 1
ATOM 1056 C C . ILE A 1 135 ? 11.291 0.143 1.993 1.00 85.75 135 ILE A C 1
ATOM 1058 O O . ILE A 1 135 ? 11.905 0.404 0.965 1.00 85.75 135 ILE A O 1
ATOM 1062 N N . SER A 1 136 ? 10.236 0.855 2.378 1.00 87.31 136 SER A N 1
ATOM 1063 C CA . SER A 1 136 ? 9.650 1.857 1.484 1.00 87.31 136 SER A CA 1
ATOM 1064 C C . SER A 1 136 ? 9.172 3.134 2.170 1.00 87.31 136 SER A C 1
ATOM 1066 O O . SER A 1 136 ? 8.685 3.131 3.300 1.00 87.31 136 SER A O 1
ATOM 1068 N N . CYS A 1 137 ? 9.289 4.245 1.446 1.00 90.31 137 CYS A N 1
ATOM 1069 C CA . CYS A 1 137 ? 8.648 5.521 1.749 1.00 90.31 137 CYS A CA 1
ATOM 1070 C C . CYS A 1 137 ? 7.701 5.859 0.596 1.00 90.31 137 CYS A C 1
ATOM 1072 O O . CYS A 1 137 ? 8.157 6.056 -0.527 1.00 90.31 137 CYS A O 1
ATOM 1074 N N . ILE A 1 138 ? 6.397 5.909 0.853 1.00 91.50 138 ILE A N 1
ATOM 1075 C CA . ILE A 1 138 ? 5.359 5.989 -0.180 1.00 91.50 138 ILE A CA 1
ATOM 1076 C C . ILE A 1 138 ? 4.460 7.197 0.084 1.00 91.50 138 ILE A C 1
ATOM 1078 O O . ILE A 1 138 ? 3.964 7.368 1.198 1.00 91.50 138 ILE A O 1
ATOM 1082 N N . GLN A 1 139 ? 4.223 8.007 -0.944 1.00 95.38 139 GLN A N 1
ATOM 1083 C CA . GLN A 1 139 ? 3.216 9.067 -0.957 1.00 95.38 139 GLN A CA 1
ATOM 1084 C C . GLN A 1 139 ? 2.302 8.895 -2.172 1.00 95.38 139 GLN A C 1
ATOM 1086 O O . GLN A 1 139 ? 2.788 8.834 -3.300 1.00 95.38 139 GLN A O 1
ATOM 1091 N N . ILE A 1 140 ? 0.992 8.813 -1.957 1.00 94.38 140 ILE A N 1
ATOM 1092 C CA . ILE A 1 140 ? 0.016 8.587 -3.032 1.00 94.38 140 ILE A CA 1
ATOM 1093 C C . ILE A 1 140 ? -1.103 9.616 -2.934 1.00 94.38 140 ILE A C 1
ATOM 1095 O O . ILE A 1 140 ? -1.703 9.786 -1.875 1.00 94.38 140 ILE A O 1
ATOM 1099 N N . TRP A 1 141 ? -1.396 10.277 -4.048 1.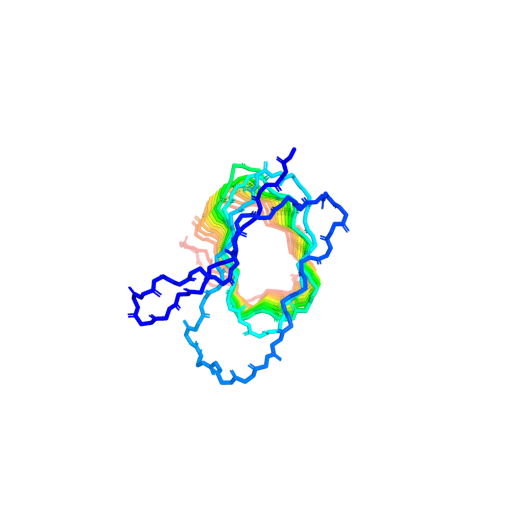00 96.81 141 TRP A N 1
ATOM 1100 C CA . TRP A 1 141 ? -2.540 11.161 -4.237 1.00 96.81 141 TRP A CA 1
ATOM 1101 C C . TRP A 1 141 ? -3.478 10.542 -5.271 1.00 96.81 141 TRP A C 1
ATOM 1103 O O . TRP A 1 141 ? -3.269 10.695 -6.474 1.00 96.81 141 TRP A O 1
ATOM 1113 N N . GLY A 1 142 ? -4.512 9.859 -4.797 1.00 94.38 142 GLY A N 1
ATOM 1114 C CA . GLY A 1 142 ? -5.467 9.125 -5.619 1.00 94.38 142 GLY A CA 1
ATOM 1115 C C . GLY A 1 142 ? -6.076 7.946 -4.859 1.00 94.38 142 GLY A C 1
ATOM 1116 O O . GLY A 1 142 ? -5.575 7.591 -3.788 1.00 94.38 142 GLY A O 1
ATOM 1117 N N . PRO A 1 143 ? -7.183 7.379 -5.367 1.00 93.69 143 PRO A N 1
ATOM 1118 C CA . PRO A 1 143 ? -7.778 6.186 -4.786 1.00 93.69 143 PRO A CA 1
ATOM 1119 C C . PRO A 1 143 ? -6.899 4.953 -5.024 1.00 93.69 143 PRO A C 1
ATOM 1121 O O . PRO A 1 143 ? -6.114 4.924 -5.976 1.00 93.69 143 PRO A O 1
ATOM 1124 N N . ILE A 1 144 ? -7.032 3.958 -4.151 1.00 95.62 144 ILE A N 1
ATOM 1125 C CA . ILE A 1 144 ? -6.354 2.670 -4.273 1.00 95.62 144 ILE A CA 1
ATOM 1126 C C . ILE A 1 144 ? -7.356 1.543 -4.034 1.00 95.62 144 ILE A C 1
ATOM 1128 O O . ILE A 1 144 ? -7.903 1.467 -2.937 1.00 95.62 144 ILE A O 1
ATOM 1132 N N . ASP A 1 145 ? -7.541 0.626 -4.977 1.00 94.06 145 ASP A N 1
ATOM 1133 C CA . ASP A 1 145 ? -8.464 -0.492 -4.740 1.00 94.06 145 ASP A CA 1
ATOM 1134 C C . ASP A 1 145 ? -7.806 -1.504 -3.787 1.00 94.06 145 ASP A C 1
ATOM 1136 O O . ASP A 1 145 ? -8.319 -1.815 -2.715 1.00 94.06 145 ASP A O 1
ATOM 1140 N N . VAL A 1 146 ? -6.602 -1.984 -4.100 1.00 93.75 146 VAL A N 1
ATOM 1141 C CA . VAL A 1 146 ? -5.898 -2.965 -3.263 1.00 93.75 146 VAL A CA 1
ATOM 1142 C C . VAL A 1 146 ? -4.462 -2.544 -3.004 1.00 93.75 146 VAL A C 1
ATOM 1144 O O . VAL A 1 146 ? -3.672 -2.356 -3.922 1.00 93.75 146 VAL A O 1
ATOM 1147 N N . SER A 1 147 ? -4.070 -2.493 -1.732 1.00 92.31 147 SER A N 1
ATOM 1148 C CA . SER A 1 147 ? -2.687 -2.252 -1.321 1.00 92.31 147 SER A CA 1
ATOM 1149 C C . SER A 1 147 ? -2.180 -3.302 -0.342 1.00 92.31 147 SER A C 1
ATOM 1151 O O . SER A 1 147 ? -2.780 -3.562 0.703 1.00 92.31 147 SER A O 1
ATOM 1153 N N . ILE A 1 148 ? -1.031 -3.894 -0.676 1.00 90.94 148 ILE A N 1
ATOM 1154 C CA . ILE A 1 148 ? -0.339 -4.907 0.11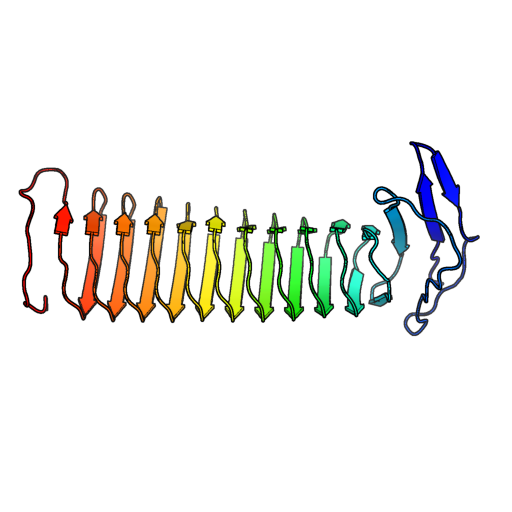6 1.00 90.94 148 ILE A CA 1
ATOM 1155 C C . ILE A 1 148 ? 1.117 -4.479 0.300 1.00 90.94 148 ILE A C 1
ATOM 1157 O O . ILE A 1 148 ? 1.928 -4.551 -0.623 1.00 90.94 148 ILE A O 1
ATOM 1161 N N . THR A 1 149 ? 1.481 -4.063 1.514 1.00 86.06 149 THR A N 1
ATOM 1162 C CA . THR A 1 149 ? 2.833 -3.538 1.792 1.00 86.06 149 THR A CA 1
ATOM 1163 C C . THR A 1 149 ? 3.532 -4.325 2.906 1.00 86.06 149 THR A C 1
ATOM 1165 O O . THR A 1 149 ? 3.522 -3.893 4.059 1.00 86.06 149 THR A O 1
ATOM 1168 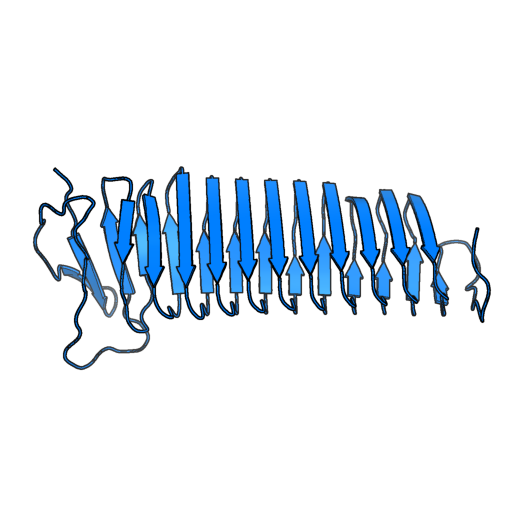N N . PRO A 1 150 ? 4.116 -5.502 2.605 1.00 84.94 150 PRO A N 1
ATOM 1169 C CA . PRO A 1 150 ? 4.924 -6.245 3.561 1.00 84.94 150 PRO A CA 1
ATOM 1170 C C . PRO A 1 150 ? 6.267 -5.559 3.825 1.00 84.94 150 PRO A C 1
ATOM 1172 O O . PRO A 1 150 ? 6.995 -5.230 2.890 1.00 84.94 150 PRO A O 1
ATOM 1175 N N . GLY A 1 151 ? 6.676 -5.484 5.089 1.00 86.56 151 GLY A N 1
ATOM 1176 C CA . GLY A 1 151 ? 8.045 -5.115 5.462 1.00 86.56 151 GLY A CA 1
ATOM 1177 C C . GLY A 1 151 ? 8.112 -3.895 6.368 1.00 86.56 151 GLY A C 1
ATOM 1178 O O . GLY A 1 151 ? 7.382 -3.835 7.353 1.00 86.56 151 GLY A O 1
ATOM 1179 N N . ILE A 1 152 ? 9.041 -2.978 6.086 1.00 85.94 152 ILE A N 1
ATOM 1180 C CA . ILE A 1 152 ? 9.241 -1.740 6.847 1.00 85.94 152 ILE A CA 1
ATOM 1181 C C . ILE A 1 152 ? 8.800 -0.565 5.984 1.00 85.94 152 ILE A C 1
ATOM 1183 O O . ILE A 1 152 ? 9.457 -0.270 4.991 1.00 85.94 152 ILE A O 1
ATOM 1187 N N . SER A 1 153 ? 7.728 0.130 6.350 1.00 87.50 153 SER A N 1
ATOM 1188 C CA . SER A 1 153 ? 7.206 1.195 5.488 1.00 87.50 153 SER A CA 1
ATOM 1189 C C . SER A 1 153 ? 6.770 2.464 6.215 1.00 87.50 153 SER A C 1
ATOM 1191 O O . SER A 1 153 ? 6.298 2.448 7.352 1.00 87.50 153 SER A O 1
ATOM 1193 N N . CYS A 1 154 ? 6.924 3.587 5.519 1.00 90.94 154 CYS A N 1
ATOM 1194 C CA . CYS A 1 154 ? 6.326 4.874 5.847 1.00 90.94 154 CYS A CA 1
ATOM 1195 C C . CYS A 1 154 ? 5.374 5.249 4.710 1.00 90.94 154 CYS A C 1
ATOM 1197 O O . CYS A 1 154 ? 5.828 5.491 3.594 1.00 90.94 154 CYS A O 1
ATOM 1199 N N . ILE A 1 155 ? 4.069 5.280 4.974 1.00 91.75 155 ILE A N 1
ATOM 1200 C CA . ILE A 1 155 ? 3.036 5.442 3.943 1.00 91.75 155 ILE A CA 1
ATOM 1201 C C . ILE A 1 155 ? 2.194 6.684 4.239 1.00 91.75 155 ILE A C 1
ATOM 1203 O O . ILE A 1 155 ? 1.706 6.858 5.356 1.00 91.75 155 ILE A O 1
ATOM 1207 N N . GLN A 1 156 ? 1.994 7.526 3.229 1.00 95.31 156 GLN A N 1
ATOM 1208 C CA . GLN A 1 156 ? 1.032 8.625 3.240 1.00 95.31 156 GLN A CA 1
ATOM 1209 C C . GLN A 1 156 ? 0.104 8.506 2.031 1.00 95.31 156 GLN A C 1
ATOM 1211 O O . GLN A 1 156 ? 0.581 8.460 0.899 1.00 95.31 156 GLN A O 1
ATOM 1216 N N . ILE A 1 157 ? -1.206 8.452 2.256 1.00 94.81 157 ILE A N 1
ATOM 1217 C CA . ILE A 1 157 ? -2.197 8.298 1.182 1.00 94.81 157 ILE A CA 1
ATOM 1218 C C . ILE A 1 157 ? -3.267 9.379 1.317 1.00 94.81 157 ILE A C 1
ATOM 1220 O O . ILE A 1 157 ? -3.842 9.554 2.389 1.00 94.81 157 ILE A O 1
ATOM 1224 N N . TRP A 1 158 ? -3.543 10.084 0.225 1.00 96.88 158 TRP A N 1
ATOM 1225 C CA . TRP A 1 158 ? -4.666 11.003 0.071 1.00 96.88 158 TRP A CA 1
ATOM 1226 C C . TRP A 1 158 ? -5.625 10.433 -0.968 1.00 96.88 158 TRP A C 1
ATOM 1228 O O . TRP A 1 158 ? -5.390 10.570 -2.168 1.00 96.88 158 TRP A O 1
ATOM 1238 N N . GLY A 1 159 ? -6.701 9.807 -0.509 1.00 94.12 159 GLY A N 1
ATOM 1239 C CA . GLY A 1 159 ? -7.647 9.116 -1.373 1.00 94.12 159 GLY A CA 1
ATOM 1240 C C . GLY A 1 159 ? -8.431 8.041 -0.635 1.00 94.12 159 GLY A C 1
ATOM 1241 O O . GLY A 1 159 ? -8.184 7.767 0.538 1.00 94.12 159 GLY A O 1
ATOM 1242 N N . LEU A 1 160 ? -9.400 7.473 -1.345 1.00 94.75 160 LEU A N 1
ATOM 1243 C CA . LEU A 1 160 ? -10.168 6.316 -0.900 1.00 94.75 160 LEU A CA 1
ATOM 1244 C C . LEU A 1 160 ? -9.312 5.051 -1.005 1.00 94.75 160 LEU A C 1
ATOM 1246 O O . LEU A 1 160 ? -8.498 4.952 -1.921 1.00 94.75 160 LEU A O 1
ATOM 1250 N N . ILE A 1 161 ? -9.486 4.108 -0.080 1.00 95.75 161 ILE A N 1
ATOM 1251 C CA . ILE A 1 161 ? -8.838 2.799 -0.161 1.00 95.75 161 ILE A CA 1
ATOM 1252 C C . ILE A 1 161 ? -9.868 1.689 0.046 1.00 95.75 161 ILE A C 1
ATOM 1254 O O . ILE A 1 161 ? -10.429 1.612 1.137 1.00 95.75 161 ILE A O 1
ATOM 1258 N N . ASP A 1 162 ? -10.072 0.790 -0.919 1.00 94.88 162 ASP A N 1
ATOM 1259 C CA . ASP A 1 162 ? -11.0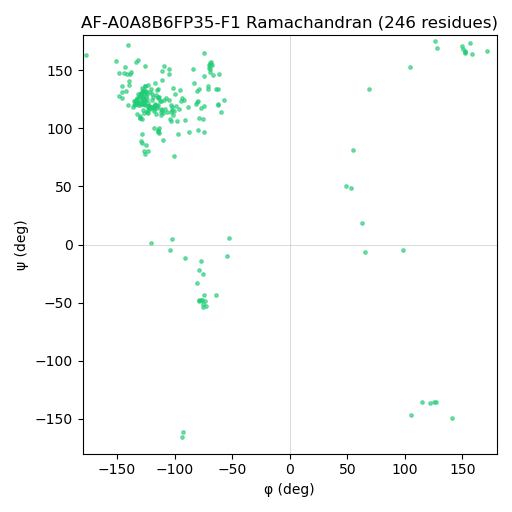01 -0.330 -0.691 1.00 94.88 162 ASP A CA 1
ATOM 1260 C C . ASP A 1 162 ? -10.361 -1.344 0.268 1.00 94.88 162 ASP A C 1
ATOM 1262 O O . ASP A 1 162 ? -10.917 -1.703 1.303 1.00 94.88 162 ASP A O 1
ATOM 1266 N N . VAL A 1 163 ? -9.143 -1.803 -0.028 1.00 94.81 163 VAL A N 1
ATOM 1267 C CA . VAL A 1 163 ? -8.468 -2.831 0.771 1.00 94.81 163 VAL A CA 1
ATOM 1268 C C . VAL A 1 163 ? -7.018 -2.464 1.044 1.00 94.81 163 VAL A C 1
ATOM 1270 O O . VAL A 1 163 ? -6.187 -2.367 0.143 1.00 94.81 163 VAL A O 1
ATOM 1273 N N . LEU A 1 164 ? -6.674 -2.372 2.328 1.00 91.56 164 LEU A N 1
ATOM 1274 C CA . LEU A 1 164 ? -5.314 -2.143 2.794 1.00 91.56 164 LEU A CA 1
ATOM 1275 C C . LEU A 1 164 ? -4.853 -3.263 3.730 1.00 91.56 164 LEU A C 1
ATOM 1277 O O . LEU A 1 164 ? -5.384 -3.449 4.827 1.00 91.56 164 LEU A O 1
ATOM 1281 N N . ILE A 1 165 ? -3.817 -3.991 3.314 1.00 90.00 165 ILE A N 1
ATOM 1282 C CA . ILE A 1 165 ? -3.201 -5.073 4.087 1.00 90.00 165 ILE A CA 1
ATOM 1283 C C . ILE A 1 165 ? -1.732 -4.742 4.313 1.00 90.00 165 ILE A C 1
ATOM 1285 O O . ILE A 1 165 ? -0.932 -4.672 3.379 1.00 90.00 165 ILE A O 1
ATOM 1289 N N . ILE A 1 166 ? -1.346 -4.573 5.574 1.00 82.06 166 ILE A N 1
ATOM 1290 C CA . ILE A 1 166 ? 0.019 -4.154 5.900 1.00 82.06 166 ILE A CA 1
ATOM 1291 C C . ILE A 1 166 ? 0.620 -5.110 6.919 1.00 82.06 166 ILE A C 1
ATOM 1293 O O . ILE A 1 166 ? 0.400 -4.947 8.116 1.00 82.06 166 ILE A O 1
ATOM 1297 N N . PRO A 1 167 ? 1.369 -6.125 6.463 1.00 81.88 167 PRO A N 1
ATOM 1298 C CA . PRO A 1 167 ? 2.182 -6.949 7.335 1.00 81.88 167 PRO A CA 1
ATOM 1299 C C . PRO A 1 167 ? 3.543 -6.308 7.646 1.00 81.88 167 PRO A C 1
ATOM 1301 O O . PRO A 1 167 ? 4.217 -5.804 6.753 1.00 81.88 167 PRO A O 1
ATOM 1304 N N . GLY A 1 168 ? 4.011 -6.403 8.893 1.00 83.94 168 GLY A N 1
ATOM 1305 C CA . GLY A 1 168 ? 5.371 -5.984 9.271 1.00 83.94 168 GLY A CA 1
ATOM 1306 C C . GLY A 1 168 ? 5.429 -4.797 10.232 1.00 83.94 168 GLY A C 1
ATOM 1307 O O . GLY A 1 168 ? 4.738 -4.804 11.245 1.00 83.94 168 GLY A O 1
ATOM 1308 N N . ILE A 1 169 ? 6.316 -3.833 9.976 1.00 84.62 169 ILE A N 1
ATOM 1309 C CA . ILE A 1 169 ? 6.529 -2.644 10.812 1.00 84.62 169 ILE A CA 1
ATOM 1310 C C . ILE A 1 169 ? 6.222 -1.408 9.976 1.00 84.62 169 ILE A C 1
ATOM 1312 O O . ILE A 1 169 ? 6.920 -1.157 8.999 1.00 84.62 169 ILE A O 1
ATOM 1316 N N . SER A 1 170 ? 5.236 -0.594 10.344 1.00 86.56 170 SER A N 1
ATOM 1317 C CA . SER A 1 170 ? 4.986 0.616 9.553 1.00 86.56 170 SER A CA 1
ATOM 1318 C C . SER A 1 170 ? 4.397 1.803 10.302 1.00 86.56 170 SER A C 1
ATOM 1320 O O . SER A 1 170 ? 3.787 1.692 11.370 1.00 86.56 170 SER A O 1
ATOM 1322 N N . CYS A 1 171 ? 4.616 2.969 9.698 1.00 90.12 171 CYS A N 1
ATOM 1323 C CA . CYS A 1 171 ? 4.029 4.246 10.068 1.00 90.12 171 CYS A CA 1
ATOM 1324 C C . CYS A 1 171 ? 3.136 4.715 8.916 1.00 90.12 171 CYS A C 1
ATOM 1326 O O . CYS A 1 171 ? 3.630 4.957 7.816 1.00 90.12 171 CYS A O 1
ATOM 1328 N N . ILE A 1 172 ? 1.834 4.850 9.158 1.00 90.75 172 ILE A N 1
ATOM 1329 C CA . ILE A 1 172 ? 0.841 5.107 8.109 1.00 90.75 172 ILE A CA 1
ATOM 1330 C C . ILE A 1 172 ? 0.022 6.353 8.446 1.00 90.75 172 ILE A C 1
ATOM 1332 O O . ILE A 1 172 ? -0.422 6.531 9.583 1.00 90.75 172 ILE A O 1
ATOM 1336 N N . GLN A 1 173 ? -0.200 7.205 7.449 1.00 95.06 173 GLN A N 1
ATOM 1337 C CA . GLN A 1 173 ? -1.138 8.323 7.505 1.00 95.06 173 GLN A CA 1
ATOM 1338 C C . GLN A 1 173 ? -2.065 8.268 6.292 1.00 95.06 173 GLN A C 1
ATOM 1340 O O . GLN A 1 173 ? -1.591 8.239 5.159 1.00 95.06 173 GLN A O 1
ATOM 1345 N N . ILE A 1 174 ? -3.374 8.248 6.520 1.00 94.75 174 ILE A N 1
ATOM 1346 C CA . ILE A 1 174 ? -4.377 8.160 5.454 1.00 94.75 174 ILE A CA 1
ATOM 1347 C C . ILE A 1 174 ? -5.368 9.306 5.609 1.00 94.75 174 ILE A C 1
ATOM 1349 O O . ILE A 1 174 ? -5.917 9.512 6.689 1.00 94.75 174 ILE A O 1
ATOM 1353 N N . TRP A 1 175 ? -5.599 10.037 4.526 1.00 96.94 175 TRP A N 1
ATOM 1354 C CA . TRP A 1 175 ? -6.637 11.052 4.400 1.00 96.94 175 TRP A CA 1
ATOM 1355 C C . TRP A 1 175 ? -7.648 10.592 3.357 1.00 96.94 175 TRP A C 1
ATOM 1357 O O . TRP A 1 175 ? -7.446 10.784 2.158 1.00 96.94 175 TRP A O 1
ATOM 1367 N N . GLY A 1 176 ? -8.734 9.997 3.830 1.00 94.62 176 GLY A N 1
ATOM 1368 C CA . GLY A 1 176 ? -9.799 9.454 3.005 1.00 94.62 176 GLY A CA 1
ATOM 1369 C C . GLY A 1 176 ? -10.489 8.256 3.659 1.00 94.62 176 GLY A C 1
ATOM 1370 O O . GLY A 1 176 ? -10.059 7.800 4.722 1.00 94.62 176 GLY A O 1
ATOM 1371 N N . PRO A 1 177 ? -11.600 7.801 3.061 1.00 93.94 177 PRO A N 1
ATOM 1372 C CA . PRO A 1 177 ? -12.333 6.623 3.509 1.00 93.94 177 PRO A CA 1
ATOM 1373 C C . PRO A 1 177 ? -11.536 5.336 3.266 1.00 93.94 177 PRO A C 1
ATOM 1375 O O . PRO A 1 177 ? -10.732 5.272 2.333 1.00 93.94 177 PRO A O 1
ATOM 1378 N N . ILE A 1 178 ? -11.773 4.327 4.105 1.00 96.12 178 ILE A N 1
ATOM 1379 C CA . ILE A 1 178 ? -11.199 2.989 3.952 1.00 96.12 178 ILE A CA 1
ATOM 1380 C C . ILE A 1 178 ? -12.293 1.937 4.130 1.00 96.12 178 ILE A C 1
ATOM 1382 O O . ILE A 1 178 ? -12.905 1.898 5.195 1.00 96.12 178 ILE A O 1
ATOM 1386 N N . ASP A 1 179 ? -12.487 1.033 3.176 1.00 95.12 179 ASP A N 1
ATOM 1387 C CA . ASP A 1 179 ? -13.492 -0.024 3.353 1.00 95.12 179 ASP A CA 1
ATOM 1388 C C . ASP A 1 179 ? -12.932 -1.133 4.260 1.00 95.12 179 ASP A C 1
ATOM 1390 O O . ASP A 1 179 ? -13.541 -1.529 5.254 1.00 95.12 179 ASP A O 1
ATOM 1394 N N . VAL A 1 180 ? -11.718 -1.620 3.989 1.00 94.94 180 VAL A N 1
ATOM 1395 C CA . VAL A 1 180 ? -11.099 -2.700 4.767 1.00 94.94 180 VAL A CA 1
ATOM 1396 C C . VAL A 1 180 ? -9.641 -2.404 5.094 1.00 94.94 180 VAL A C 1
ATOM 1398 O O . VAL A 1 180 ? -8.793 -2.265 4.216 1.00 94.94 180 VAL A O 1
ATOM 1401 N N . LEU A 1 181 ? -9.315 -2.422 6.387 1.00 91.56 181 LEU A N 1
ATOM 1402 C CA . LEU A 1 181 ? -7.956 -2.281 6.900 1.00 91.56 181 LEU A CA 1
ATOM 1403 C C . LEU A 1 181 ? -7.556 -3.470 7.783 1.00 91.56 181 LEU A C 1
ATOM 1405 O O . LEU A 1 181 ? -8.147 -3.711 8.838 1.00 91.56 181 LEU A O 1
ATOM 1409 N N . ILE A 1 182 ? -6.505 -4.191 7.379 1.00 89.75 182 ILE A N 1
ATOM 1410 C CA . ILE A 1 182 ? -5.975 -5.364 8.090 1.00 89.75 182 ILE A CA 1
ATOM 1411 C C . ILE A 1 182 ? -4.497 -5.160 8.429 1.00 89.75 182 ILE A C 1
ATOM 1413 O O . ILE A 1 182 ? -3.649 -4.987 7.551 1.00 89.75 182 ILE A O 1
ATOM 1417 N N . ILE A 1 183 ? -4.180 -5.229 9.725 1.00 81.69 183 ILE A N 1
ATOM 1418 C CA . ILE A 1 183 ? -2.888 -4.779 10.261 1.00 81.69 183 ILE A CA 1
ATOM 1419 C C . ILE A 1 183 ? -2.189 -5.876 11.107 1.00 81.69 183 ILE A C 1
ATOM 1421 O O . ILE A 1 183 ? -2.265 -5.882 12.342 1.00 81.69 183 ILE A O 1
ATOM 1425 N N . PRO A 1 184 ? -1.510 -6.853 10.477 1.00 78.69 184 PRO A N 1
ATOM 1426 C CA . PRO A 1 184 ? -0.738 -7.885 11.181 1.00 78.69 184 PRO A CA 1
ATOM 1427 C C . PRO A 1 184 ? 0.743 -7.505 11.400 1.00 78.69 184 PRO A C 1
ATOM 1429 O O . PRO A 1 184 ? 1.542 -7.526 10.471 1.00 78.69 184 PRO A O 1
ATOM 1432 N N . GLY A 1 185 ? 1.157 -7.173 12.634 1.00 81.69 185 GLY A N 1
ATOM 1433 C CA . GLY A 1 185 ? 2.519 -6.651 12.898 1.00 81.69 185 GLY A CA 1
ATOM 1434 C C . GLY A 1 185 ? 2.609 -5.528 13.945 1.00 81.69 185 GLY A C 1
ATOM 1435 O O . GLY A 1 185 ? 1.829 -5.534 14.889 1.00 81.69 185 GLY A O 1
ATOM 1436 N N . ILE A 1 186 ? 3.574 -4.605 13.813 1.00 80.06 186 ILE A N 1
ATOM 1437 C CA . ILE A 1 186 ? 3.845 -3.492 14.749 1.00 80.06 186 ILE A CA 1
ATOM 1438 C C . ILE A 1 186 ? 3.632 -2.141 14.061 1.00 80.06 186 ILE A C 1
ATOM 1440 O O . ILE A 1 186 ? 4.351 -1.825 13.115 1.00 80.06 186 ILE A O 1
ATOM 1444 N N . PHE A 1 187 ? 2.711 -1.306 14.553 1.00 80.75 187 PHE A N 1
ATOM 1445 C CA . PHE A 1 187 ? 2.267 -0.150 13.762 1.00 80.75 187 PHE A CA 1
ATOM 1446 C C . PHE A 1 187 ? 1.974 1.131 14.523 1.00 80.75 187 PHE A C 1
ATOM 1448 O O . PHE A 1 187 ? 1.521 1.111 15.666 1.00 80.75 187 PHE A O 1
ATOM 1455 N N . CYS A 1 188 ? 2.133 2.243 13.807 1.00 87.06 188 CYS A N 1
ATOM 1456 C CA . CYS A 1 188 ? 1.623 3.560 14.166 1.00 87.06 188 CYS A CA 1
ATOM 1457 C C . CYS A 1 188 ? 0.754 4.093 13.020 1.00 87.06 188 CYS A C 1
ATOM 1459 O O . CYS A 1 188 ? 1.272 4.362 11.938 1.00 87.06 188 CYS A O 1
ATOM 1461 N N . ILE A 1 189 ? -0.550 4.260 13.243 1.00 88.19 189 ILE A N 1
ATOM 1462 C CA . ILE A 1 189 ? -1.514 4.601 12.187 1.00 88.19 189 ILE A CA 1
ATOM 1463 C C . ILE A 1 189 ? -2.306 5.849 12.561 1.00 88.19 189 ILE A C 1
ATOM 1465 O O . ILE A 1 189 ? -2.769 5.986 13.693 1.00 88.19 189 ILE A O 1
ATOM 1469 N N . LYS A 1 190 ? -2.481 6.746 11.589 1.00 92.75 190 LYS A N 1
ATOM 1470 C CA . LYS A 1 190 ? -3.398 7.884 11.664 1.00 92.75 190 LYS A CA 1
ATOM 1471 C C . LYS A 1 190 ? -4.337 7.881 10.463 1.00 92.75 190 LYS A C 1
ATOM 1473 O O . LYS A 1 190 ? -3.853 7.869 9.335 1.00 92.75 190 LYS A O 1
ATOM 1478 N N . ILE A 1 191 ? -5.644 7.914 10.695 1.00 93.19 191 ILE A N 1
ATOM 1479 C CA . ILE A 1 191 ? -6.663 7.907 9.635 1.00 93.19 191 ILE A CA 1
ATOM 1480 C C . ILE A 1 191 ? -7.583 9.106 9.820 1.00 93.19 191 ILE A C 1
ATOM 1482 O O . ILE A 1 191 ? -8.136 9.302 10.898 1.00 93.19 191 ILE A O 1
ATOM 1486 N N . TRP A 1 192 ? -7.760 9.897 8.769 1.00 96.00 192 TRP A N 1
ATOM 1487 C CA . TRP A 1 192 ? -8.753 10.962 8.681 1.00 96.00 192 TRP A CA 1
ATOM 1488 C C . TRP A 1 192 ? -9.787 10.582 7.626 1.00 96.00 192 TRP A C 1
ATOM 1490 O O . TRP A 1 192 ? -9.575 10.813 6.438 1.00 96.00 192 TRP A O 1
ATOM 1500 N N . GLY A 1 193 ? -10.895 10.000 8.068 1.00 93.19 193 GLY A N 1
ATOM 1501 C CA . GLY A 1 193 ? -11.942 9.461 7.209 1.00 93.19 193 GLY A CA 1
ATOM 1502 C C . GLY A 1 193 ? -12.697 8.315 7.887 1.00 93.19 193 GLY A C 1
ATOM 1503 O O . GLY A 1 193 ? -12.252 7.830 8.930 1.00 93.19 193 GLY A O 1
ATOM 1504 N N . PRO A 1 194 ? -13.857 7.918 7.339 1.00 92.44 194 PRO A N 1
ATOM 1505 C CA . PRO A 1 194 ? -14.596 6.756 7.818 1.00 92.44 194 PRO A CA 1
ATOM 1506 C C . PRO A 1 194 ? -13.825 5.458 7.538 1.00 92.44 194 PRO A C 1
ATOM 1508 O O . PRO A 1 194 ? -12.997 5.403 6.626 1.00 92.44 194 PRO A O 1
ATOM 1511 N N . THR A 1 195 ? -14.081 4.420 8.330 1.00 94.75 195 THR A N 1
ATOM 1512 C CA . THR A 1 195 ? -13.525 3.082 8.098 1.00 94.75 195 THR A CA 1
ATOM 1513 C C . THR A 1 195 ? -14.588 2.010 8.289 1.00 94.75 195 THR A C 1
ATOM 1515 O O . THR A 1 195 ? -15.072 1.847 9.404 1.00 94.75 195 THR A O 1
ATOM 1518 N N . ASP A 1 196 ? -14.920 1.232 7.263 1.00 94.06 196 ASP A N 1
ATOM 1519 C CA . ASP A 1 196 ? -15.992 0.239 7.406 1.00 94.06 196 ASP A CA 1
ATOM 1520 C C . ASP A 1 196 ? -15.517 -0.944 8.265 1.00 94.06 196 ASP A C 1
ATOM 1522 O O . ASP A 1 196 ? -16.157 -1.326 9.245 1.00 94.06 196 ASP A O 1
ATOM 1526 N N . VAL A 1 197 ? -14.343 -1.508 7.972 1.00 93.94 197 VAL A N 1
ATOM 1527 C CA . VAL A 1 197 ? -13.797 -2.648 8.719 1.00 93.94 197 VAL A CA 1
ATOM 1528 C C . VAL A 1 197 ? -12.339 -2.426 9.100 1.00 93.94 197 VAL A C 1
ATOM 1530 O O . VAL A 1 197 ? -11.461 -2.292 8.251 1.00 93.94 197 VAL A O 1
ATOM 1533 N N . LEU A 1 198 ? -12.054 -2.495 10.401 1.00 91.31 198 LEU A N 1
ATOM 1534 C CA . LEU A 1 198 ? -10.710 -2.398 10.964 1.00 91.31 198 LEU A CA 1
ATOM 1535 C C . LEU A 1 198 ? -10.353 -3.644 11.784 1.00 91.31 198 LEU A C 1
ATOM 1537 O O . LEU A 1 198 ? -10.978 -3.931 12.805 1.00 91.31 198 LEU A O 1
ATOM 1541 N N . ILE A 1 199 ? -9.306 -4.365 11.371 1.00 90.44 199 ILE A N 1
ATOM 1542 C CA . ILE A 1 199 ? -8.839 -5.605 12.012 1.00 90.44 199 ILE A CA 1
ATOM 1543 C C . ILE A 1 199 ? -7.379 -5.468 12.459 1.00 90.44 199 ILE A C 1
ATOM 1545 O O . ILE A 1 199 ? -6.469 -5.304 11.643 1.00 90.44 199 ILE A O 1
ATOM 1549 N N . ILE A 1 200 ? -7.141 -5.597 13.769 1.00 85.12 200 ILE A N 1
ATOM 1550 C CA . ILE A 1 200 ? -5.848 -5.311 14.412 1.00 85.12 200 ILE A CA 1
ATOM 1551 C C . ILE A 1 200 ? -5.352 -6.521 15.227 1.00 85.12 200 ILE A C 1
ATOM 1553 O O . ILE A 1 200 ? -5.470 -6.563 16.456 1.00 85.12 200 ILE A O 1
ATOM 1557 N N . PRO A 1 201 ? -4.802 -7.555 14.569 1.00 80.44 201 PRO A N 1
ATOM 1558 C CA . PRO A 1 201 ? -4.238 -8.719 15.255 1.00 80.44 201 PRO A CA 1
ATOM 1559 C C . PRO A 1 201 ? -2.853 -8.472 15.877 1.00 80.44 201 PRO A C 1
ATOM 1561 O O . PRO A 1 201 ? -2.393 -9.294 16.666 1.00 80.44 201 PRO A O 1
ATOM 1564 N N . GLY A 1 202 ? -2.171 -7.385 15.506 1.00 78.94 202 GLY A N 1
ATOM 1565 C CA . GLY A 1 202 ? -0.803 -7.072 15.927 1.00 78.94 202 GLY A CA 1
ATOM 1566 C C . GLY A 1 202 ? -0.666 -6.185 17.173 1.00 78.94 202 GLY A C 1
ATOM 1567 O O . GLY A 1 202 ? -1.587 -6.043 17.973 1.00 78.94 202 GLY A O 1
ATOM 1568 N N . ILE A 1 203 ? 0.516 -5.582 17.327 1.00 77.38 203 ILE A N 1
ATOM 1569 C CA . ILE A 1 203 ? 0.795 -4.513 18.290 1.00 77.38 203 ILE A CA 1
ATOM 1570 C C . ILE A 1 203 ? 0.617 -3.168 17.583 1.00 77.38 203 ILE A C 1
ATOM 1572 O O . ILE A 1 203 ? 1.282 -2.916 16.582 1.00 77.38 203 ILE A O 1
ATOM 1576 N N . SER A 1 204 ? -0.231 -2.270 18.076 1.00 79.50 204 SER A N 1
ATOM 1577 C CA . SER A 1 204 ? -0.490 -1.025 17.335 1.00 79.50 204 SER A CA 1
ATOM 1578 C C . SER A 1 204 ? -0.795 0.191 18.200 1.00 79.50 204 SER A C 1
ATOM 1580 O O . SER A 1 204 ? -1.493 0.087 19.205 1.00 79.50 204 SER A O 1
ATOM 1582 N N . CYS A 1 205 ? -0.388 1.361 17.721 1.00 84.88 205 CYS A N 1
ATOM 1583 C CA . CYS A 1 205 ? -0.863 2.669 18.156 1.00 84.88 205 CYS A CA 1
ATOM 1584 C C . CYS A 1 205 ? -1.690 3.295 17.026 1.00 84.88 205 CYS A C 1
ATOM 1586 O O . CYS A 1 205 ? -1.149 3.561 15.954 1.00 84.88 205 CYS A O 1
ATOM 1588 N N . ILE A 1 206 ? -2.986 3.524 17.236 1.00 84.94 206 ILE A N 1
ATOM 1589 C CA . ILE A 1 206 ? -3.913 3.952 16.180 1.00 84.94 206 ILE A CA 1
ATOM 1590 C C . ILE A 1 206 ? -4.693 5.191 16.622 1.00 84.94 206 ILE A C 1
ATOM 1592 O O . ILE A 1 206 ? -5.200 5.254 17.740 1.00 84.94 206 ILE A O 1
ATOM 1596 N N . GLN A 1 207 ? -4.792 6.169 15.725 1.00 87.88 207 GLN A N 1
ATOM 1597 C CA . GLN A 1 207 ? -5.603 7.375 15.870 1.00 87.88 207 GLN A CA 1
ATOM 1598 C C . GLN A 1 207 ? -6.533 7.516 14.662 1.00 87.88 207 GLN A C 1
ATOM 1600 O O . GLN A 1 207 ? -6.054 7.529 13.530 1.00 87.88 207 GLN A O 1
ATOM 1605 N N . ILE A 1 208 ? -7.842 7.629 14.885 1.00 88.00 208 ILE A N 1
ATOM 1606 C CA . ILE A 1 208 ? -8.838 7.712 13.804 1.00 88.00 208 ILE A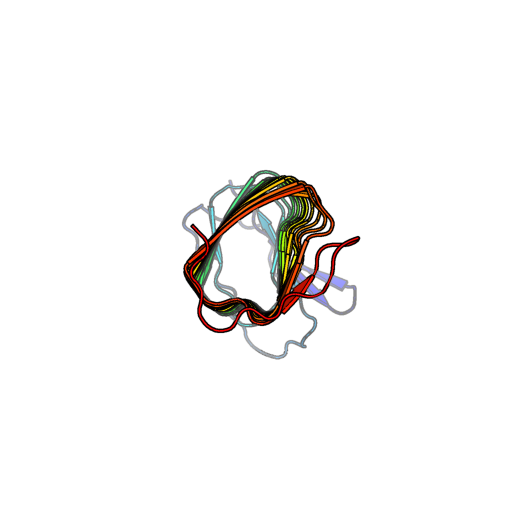 CA 1
ATOM 1607 C C . ILE A 1 208 ? -9.751 8.904 14.038 1.00 88.00 208 ILE A C 1
ATOM 1609 O O . ILE A 1 208 ? -10.337 9.039 15.106 1.00 88.00 208 ILE A O 1
ATOM 1613 N N . TRP A 1 209 ? -9.886 9.756 13.031 1.00 92.75 209 TRP A N 1
ATOM 1614 C CA . TRP A 1 209 ? -10.849 10.849 12.973 1.00 92.75 209 TRP A CA 1
ATOM 1615 C C . TRP A 1 209 ? -11.908 10.505 11.928 1.00 92.75 209 TRP A C 1
ATOM 1617 O O . TRP A 1 209 ? -11.754 10.828 10.751 1.00 92.75 209 TRP A O 1
ATOM 1627 N N . GLY A 1 210 ? -12.964 9.831 12.370 1.00 90.56 210 GLY A N 1
ATOM 1628 C CA . GLY A 1 210 ? -14.038 9.330 11.521 1.00 90.56 210 GLY A CA 1
ATOM 1629 C C . GLY A 1 210 ? -14.803 8.183 12.186 1.00 90.56 210 GLY A C 1
ATOM 1630 O O . GLY A 1 210 ? -14.333 7.643 13.191 1.00 90.56 210 GLY A O 1
ATOM 1631 N N . PRO A 1 211 ? -16.003 7.856 11.678 1.00 90.31 211 PRO A N 1
ATOM 1632 C CA . PRO A 1 211 ? -16.780 6.716 12.156 1.00 90.31 211 PRO A CA 1
ATOM 1633 C C . PRO A 1 211 ? -16.118 5.387 11.774 1.00 90.31 211 PRO A C 1
ATOM 1635 O O . PRO A 1 211 ? -15.385 5.326 10.784 1.00 90.31 211 PRO A O 1
ATOM 1638 N N . ILE A 1 212 ? -16.402 4.336 12.547 1.00 90.94 212 ILE A N 1
ATOM 1639 C CA . ILE A 1 212 ? -16.005 2.962 12.232 1.00 90.94 212 ILE A CA 1
ATOM 1640 C C . ILE A 1 212 ? -17.209 2.029 12.320 1.00 90.94 212 ILE A C 1
ATOM 1642 O O . ILE A 1 212 ? -17.843 1.964 13.372 1.00 90.94 212 ILE A O 1
ATOM 1646 N N . ASP A 1 213 ? -17.480 1.241 11.284 1.00 90.81 213 ASP A N 1
ATOM 1647 C CA . ASP A 1 213 ? -18.613 0.310 11.338 1.00 90.81 213 ASP A CA 1
ATOM 1648 C C . ASP A 1 213 ? -18.255 -0.947 12.150 1.00 90.81 213 ASP A C 1
ATOM 1650 O O . ASP A 1 213 ? -18.979 -1.361 13.059 1.00 90.81 213 ASP A O 1
ATOM 1654 N N . VAL A 1 214 ? -17.095 -1.551 11.881 1.00 91.12 214 VAL A N 1
ATOM 1655 C CA . VAL A 1 214 ? -16.630 -2.767 12.560 1.00 91.12 214 VAL A CA 1
ATOM 1656 C C . VAL A 1 214 ? -15.173 -2.643 12.993 1.00 91.12 214 VAL A C 1
ATOM 1658 O O . VAL A 1 214 ? -14.265 -2.527 12.174 1.00 91.12 214 VAL A O 1
ATOM 1661 N N . LEU A 1 215 ? -14.931 -2.773 14.297 1.00 89.25 215 LEU A N 1
ATOM 1662 C CA . LEU A 1 215 ? -13.602 -2.794 14.902 1.00 89.25 215 LEU A CA 1
ATOM 1663 C C . LEU A 1 215 ? -13.323 -4.141 15.577 1.00 89.25 215 LEU A C 1
ATOM 1665 O O . LEU A 1 215 ? -14.022 -4.536 16.510 1.00 89.25 215 LEU A O 1
ATOM 1669 N N . ILE A 1 216 ? -12.266 -4.831 15.146 1.00 89.00 216 ILE A N 1
ATOM 1670 C CA . ILE A 1 216 ? -11.843 -6.136 15.671 1.00 89.00 216 ILE A CA 1
ATOM 1671 C C . ILE A 1 216 ? -10.407 -6.045 16.195 1.00 89.00 216 ILE A C 1
ATOM 1673 O O . ILE A 1 216 ? -9.470 -5.811 15.430 1.00 89.00 216 ILE A O 1
ATOM 1677 N N . ILE A 1 217 ? -10.210 -6.288 17.494 1.00 83.88 217 ILE A N 1
ATOM 1678 C CA . ILE A 1 217 ? -8.907 -6.147 18.166 1.00 83.88 217 ILE A CA 1
ATOM 1679 C C . ILE A 1 217 ? -8.522 -7.450 18.885 1.00 83.88 217 ILE A C 1
ATOM 1681 O O . ILE A 1 217 ? -8.793 -7.611 20.076 1.00 83.88 217 ILE A O 1
ATOM 1685 N N . PRO A 1 218 ? -7.900 -8.412 18.181 1.00 79.12 218 PRO A N 1
ATOM 1686 C CA . PRO A 1 218 ? -7.302 -9.580 18.818 1.00 79.12 218 PRO A CA 1
ATOM 1687 C C . PRO A 1 218 ? -5.938 -9.330 19.470 1.00 79.12 218 PRO A C 1
ATOM 1689 O O . PRO A 1 218 ? -5.532 -10.118 20.323 1.00 79.12 218 PRO A O 1
ATOM 1692 N N . GLY A 1 219 ? -5.219 -8.290 19.043 1.00 77.06 219 GLY A N 1
ATOM 1693 C CA . GLY A 1 219 ? -3.860 -7.993 19.487 1.00 77.06 219 GLY A CA 1
ATOM 1694 C C . GLY A 1 219 ? -3.766 -7.019 20.667 1.00 77.06 219 GLY A C 1
ATOM 1695 O O . GLY A 1 219 ? -4.740 -6.734 21.359 1.00 77.06 219 GLY A O 1
ATOM 1696 N N . ILE A 1 220 ? -2.560 -6.493 20.896 1.00 73.38 220 ILE A N 1
ATOM 1697 C CA . ILE A 1 220 ? -2.287 -5.477 21.924 1.00 73.38 220 ILE A CA 1
ATOM 1698 C C . ILE A 1 220 ? -2.323 -4.106 21.254 1.00 73.38 220 ILE A C 1
ATOM 1700 O O . ILE A 1 220 ? -1.469 -3.800 20.429 1.00 73.38 220 ILE A O 1
ATOM 1704 N N . SER A 1 221 ? -3.256 -3.238 21.627 1.00 75.94 221 SER A N 1
ATOM 1705 C CA . SER A 1 221 ? -3.417 -1.965 20.922 1.00 75.94 221 SER A CA 1
ATOM 1706 C C . SER A 1 221 ? -3.688 -0.782 21.842 1.00 75.94 221 SER A C 1
ATOM 1708 O O . SER A 1 221 ? -4.495 -0.877 22.764 1.00 75.94 221 SER A O 1
ATOM 1710 N N . CYS A 1 222 ? -3.091 0.360 21.514 1.00 79.88 222 CYS A N 1
ATOM 1711 C CA . CYS A 1 222 ? -3.474 1.679 22.003 1.00 79.88 222 CYS A CA 1
ATOM 1712 C C . CYS A 1 222 ? -4.277 2.377 20.898 1.00 79.88 222 CYS A C 1
ATOM 1714 O O . CYS A 1 222 ? -3.713 2.701 19.854 1.00 79.88 222 CYS A O 1
ATOM 1716 N N . ILE A 1 223 ? -5.578 2.592 21.099 1.00 80.75 223 ILE A N 1
ATOM 1717 C CA . ILE A 1 223 ? -6.480 3.124 20.065 1.00 80.75 223 ILE A CA 1
ATOM 1718 C C . ILE A 1 223 ? -7.192 4.370 20.591 1.00 80.75 223 ILE A C 1
ATOM 1720 O O . ILE A 1 223 ? -7.739 4.350 21.690 1.00 80.75 223 ILE A O 1
ATOM 1724 N N . GLN A 1 224 ? -7.202 5.436 19.794 1.00 83.88 224 GLN A N 1
ATOM 1725 C CA . GLN A 1 224 ? -8.008 6.637 20.009 1.00 83.88 224 GLN A CA 1
ATOM 1726 C C . GLN A 1 224 ? -8.871 6.882 18.773 1.00 83.88 224 GLN A C 1
ATOM 1728 O O . GLN A 1 224 ? -8.347 6.965 17.662 1.00 83.88 224 GLN A O 1
ATOM 1733 N N . ILE A 1 225 ? -10.187 6.988 18.959 1.00 84.50 225 ILE A N 1
ATOM 1734 C CA . ILE A 1 225 ? -11.149 7.176 17.869 1.00 84.50 225 ILE A CA 1
ATOM 1735 C C . ILE A 1 225 ? -12.023 8.386 18.190 1.00 84.50 225 ILE A C 1
ATOM 1737 O O . ILE A 1 225 ? -12.717 8.421 19.203 1.00 84.50 225 ILE A O 1
ATOM 1741 N N . TRP A 1 226 ? -11.994 9.375 17.303 1.00 87.19 226 TRP A N 1
ATOM 1742 C CA . TRP A 1 226 ? -12.878 10.534 17.290 1.00 87.19 226 TRP A CA 1
ATOM 1743 C C . TRP A 1 226 ? -13.978 10.309 16.255 1.00 87.19 226 TRP A C 1
ATOM 1745 O O . TRP A 1 226 ? -13.949 10.859 15.154 1.00 87.19 226 TRP A O 1
ATOM 1755 N N . GLY A 1 227 ? -14.940 9.473 16.626 1.00 85.88 227 GLY A N 1
ATOM 1756 C CA . GLY A 1 227 ? -16.091 9.096 15.815 1.00 85.88 227 GLY A CA 1
ATOM 1757 C C . GLY A 1 227 ? -16.875 7.964 16.483 1.00 85.88 227 GLY A C 1
ATOM 1758 O O . GLY A 1 227 ? -16.391 7.391 17.463 1.00 85.88 227 GLY A O 1
ATOM 1759 N N . PRO A 1 228 ? -18.101 7.675 16.020 1.00 86.31 228 PRO A N 1
ATOM 1760 C CA . PRO A 1 228 ? -18.870 6.538 16.516 1.00 86.31 228 PRO A CA 1
ATOM 1761 C C . PRO A 1 228 ? -18.243 5.204 16.079 1.00 86.31 228 PRO A C 1
ATOM 1763 O O . PRO A 1 228 ? -17.519 5.153 15.084 1.00 86.31 228 PRO A O 1
ATOM 1766 N N . ILE A 1 229 ? -18.534 4.138 16.833 1.00 87.00 229 ILE A N 1
ATOM 1767 C CA . ILE A 1 229 ? -18.167 2.757 16.489 1.00 87.00 229 ILE A CA 1
ATOM 1768 C C . ILE A 1 229 ? -19.424 1.892 16.551 1.00 87.00 229 ILE A C 1
ATOM 1770 O O . ILE A 1 229 ? -19.967 1.685 17.638 1.00 87.00 229 ILE A O 1
ATOM 1774 N N . ASP A 1 230 ? -19.856 1.325 15.430 1.00 87.06 230 ASP A N 1
ATOM 1775 C CA . ASP A 1 230 ? -21.093 0.541 15.419 1.00 87.06 230 ASP A CA 1
ATOM 1776 C C . ASP A 1 230 ? -20.914 -0.826 16.091 1.00 87.06 230 ASP A C 1
ATOM 1778 O O . ASP A 1 230 ? -21.761 -1.242 16.890 1.00 87.06 230 ASP A O 1
ATOM 1782 N N . VAL A 1 231 ? -19.813 -1.528 15.810 1.00 87.06 231 VAL A N 1
ATOM 1783 C CA . VAL A 1 231 ? -19.522 -2.862 16.351 1.00 87.06 231 VAL A CA 1
ATOM 1784 C C . VAL A 1 231 ? -18.077 -2.956 16.838 1.00 87.06 231 VAL A C 1
ATOM 1786 O O . VAL A 1 231 ? -17.139 -2.792 16.064 1.00 87.06 231 VAL A O 1
ATOM 1789 N N . LEU A 1 232 ? -17.889 -3.317 18.112 1.00 86.50 232 LEU A N 1
ATOM 1790 C CA . LEU A 1 232 ? -16.578 -3.619 18.697 1.00 86.50 232 LEU A CA 1
ATOM 1791 C C . LEU A 1 232 ? -16.464 -5.098 19.099 1.00 86.50 232 LEU A C 1
ATOM 1793 O O . LEU A 1 232 ? -17.281 -5.604 19.875 1.00 86.50 232 LEU A O 1
ATOM 1797 N N . ILE A 1 233 ? -15.411 -5.768 18.623 1.00 85.81 233 ILE A N 1
ATOM 1798 C CA . ILE A 1 233 ? -15.092 -7.173 18.903 1.00 85.81 233 ILE A CA 1
ATOM 1799 C C . ILE A 1 233 ? -13.685 -7.281 19.506 1.00 85.81 233 ILE A C 1
ATOM 1801 O O . ILE A 1 233 ? -12.685 -6.980 18.855 1.00 85.81 233 ILE A O 1
ATOM 1805 N N . ILE A 1 234 ? -13.599 -7.785 20.740 1.00 81.44 234 ILE A N 1
ATOM 1806 C CA . ILE A 1 234 ? -12.340 -8.098 21.432 1.00 81.44 234 ILE A CA 1
ATOM 1807 C C . ILE A 1 234 ? -12.422 -9.565 21.884 1.00 81.44 234 ILE A C 1
ATOM 1809 O O . ILE A 1 234 ? -13.343 -9.902 22.636 1.00 81.44 234 ILE A O 1
ATOM 1813 N N . PRO A 1 235 ? -11.520 -10.468 21.450 1.00 72.81 235 PRO A N 1
ATOM 1814 C CA . PRO A 1 235 ? -11.588 -11.874 21.834 1.00 72.81 235 PRO A CA 1
ATOM 1815 C C . PRO A 1 235 ? -11.561 -12.031 23.356 1.00 72.81 235 PRO A C 1
ATOM 1817 O O . PRO A 1 235 ? -10.648 -11.554 24.025 1.00 72.81 235 PRO A O 1
ATOM 1820 N N . GLY A 1 236 ? -12.573 -12.709 23.900 1.00 61.22 236 GLY A N 1
ATOM 1821 C CA . GLY A 1 236 ? -12.735 -12.918 25.342 1.00 61.22 236 GLY A CA 1
ATOM 1822 C C . GLY A 1 236 ? -13.701 -11.957 26.047 1.00 61.22 236 GLY A C 1
ATOM 1823 O O . GLY A 1 236 ? -13.986 -12.192 27.216 1.00 61.22 236 GLY A O 1
ATOM 1824 N N . ASN A 1 237 ? -14.256 -10.942 25.367 1.00 47.34 237 ASN A N 1
ATOM 1825 C CA . ASN A 1 237 ? -15.296 -10.053 25.904 1.00 47.34 237 ASN A CA 1
ATOM 1826 C C . ASN A 1 237 ? -16.481 -9.864 24.935 1.00 47.34 237 ASN A C 1
ATOM 1828 O O . ASN A 1 237 ? -16.389 -10.124 23.738 1.00 47.34 237 ASN A O 1
ATOM 1832 N N . ILE A 1 238 ? -17.621 -9.461 25.508 1.00 46.34 238 ILE A N 1
ATOM 1833 C CA . ILE A 1 238 ? -18.935 -9.289 24.866 1.00 46.34 238 ILE A CA 1
ATOM 1834 C C . ILE A 1 238 ? -18.875 -8.231 23.748 1.00 46.34 238 ILE A C 1
ATOM 1836 O O . ILE A 1 238 ? -18.145 -7.251 23.854 1.00 46.34 238 ILE A O 1
ATOM 1840 N N . VAL A 1 239 ? -19.679 -8.424 22.696 1.00 52.47 239 VAL A N 1
ATOM 1841 C CA . VAL A 1 239 ? -19.903 -7.453 21.610 1.00 52.47 239 VAL A CA 1
ATOM 1842 C C . VAL A 1 239 ? -20.544 -6.180 22.174 1.00 52.47 239 VAL A C 1
ATOM 1844 O O . VAL A 1 239 ? -21.652 -6.239 22.711 1.00 52.47 239 VAL A O 1
ATOM 1847 N N . TYR A 1 240 ? -19.884 -5.031 22.025 1.00 52.88 240 TYR A N 1
ATOM 1848 C CA . TYR A 1 240 ? -20.469 -3.728 22.356 1.00 52.88 240 TYR A CA 1
ATOM 1849 C C . TYR A 1 240 ? -20.964 -3.051 21.075 1.00 52.88 240 TYR A C 1
ATOM 1851 O O . TYR A 1 240 ? -20.226 -2.963 20.094 1.00 52.88 240 TYR A O 1
ATOM 1859 N N . ARG A 1 241 ? -22.216 -2.582 21.095 1.00 48.91 241 ARG A N 1
ATOM 1860 C CA . ARG A 1 241 ? -22.798 -1.721 20.059 1.00 48.91 241 ARG A CA 1
ATOM 1861 C C . ARG A 1 241 ? -22.822 -0.299 20.614 1.00 48.91 241 ARG A C 1
ATOM 1863 O O . ARG A 1 241 ? -23.606 -0.044 21.531 1.00 48.91 241 ARG A O 1
ATOM 1870 N N . PHE A 1 242 ? -21.946 0.591 20.148 1.00 54.44 242 PHE A N 1
ATOM 1871 C CA . PHE A 1 242 ? -21.872 1.960 20.667 1.00 54.44 242 PHE A CA 1
ATOM 1872 C C . PHE A 1 242 ? -22.665 2.911 19.771 1.00 54.44 242 PHE A C 1
ATOM 1874 O O . PHE A 1 242 ? -22.162 3.441 18.792 1.00 54.44 242 PHE A O 1
ATOM 1881 N N . GLY A 1 243 ? -23.917 3.167 20.150 1.00 43.59 243 GLY A N 1
ATOM 1882 C CA . GLY A 1 243 ? -24.627 4.350 19.669 1.00 43.59 243 GLY A CA 1
ATOM 1883 C C . GLY A 1 243 ? -24.134 5.588 20.424 1.00 43.59 243 GLY A C 1
ATOM 1884 O O . GLY A 1 243 ? -24.284 5.658 21.643 1.00 43.59 243 GLY A O 1
ATOM 1885 N N . ASP A 1 244 ? -23.548 6.539 19.698 1.00 42.53 244 ASP A N 1
ATOM 1886 C CA . ASP A 1 244 ? -23.320 7.937 20.094 1.00 42.53 244 ASP A CA 1
ATOM 1887 C C . ASP A 1 244 ? -22.586 8.212 21.424 1.00 42.53 244 ASP A C 1
ATOM 1889 O O . ASP A 1 244 ? -23.017 9.066 22.203 1.00 42.53 244 ASP A O 1
ATOM 1893 N N . GLN A 1 245 ? -21.441 7.574 21.699 1.00 40.62 245 GLN A N 1
ATOM 1894 C CA . GLN A 1 245 ? -20.560 8.036 22.786 1.00 40.62 245 GLN A CA 1
ATOM 1895 C C . GLN A 1 245 ? -19.096 8.166 22.356 1.00 40.62 245 GLN A C 1
ATOM 1897 O O . GLN A 1 245 ? -18.465 7.206 21.927 1.00 40.62 245 GLN A O 1
ATOM 1902 N N . GLN A 1 246 ? -18.564 9.386 22.508 1.00 35.72 246 GLN A N 1
ATOM 1903 C CA . GLN A 1 246 ? -17.139 9.692 22.386 1.00 35.72 246 GLN A CA 1
ATOM 1904 C C . GLN A 1 246 ? -16.363 8.922 23.463 1.00 35.72 246 GLN A C 1
ATOM 1906 O O . GLN A 1 246 ? -16.607 9.119 24.655 1.00 35.72 246 GLN A O 1
ATOM 1911 N N . MET A 1 247 ? -15.423 8.066 23.056 1.00 37.31 247 MET A N 1
ATOM 1912 C CA . MET A 1 247 ? -14.423 7.517 23.972 1.00 37.31 247 MET A CA 1
ATOM 1913 C C . MET A 1 247 ? -13.309 8.556 24.169 1.00 37.31 247 MET A C 1
ATOM 1915 O O . MET A 1 247 ? -12.717 9.014 23.192 1.00 37.31 247 MET A O 1
ATOM 1919 N N . TYR A 1 248 ? -13.067 8.949 25.424 1.00 33.84 248 TYR A N 1
ATOM 1920 C CA . TYR A 1 248 ? -11.941 9.798 25.837 1.00 33.84 248 TYR A CA 1
ATOM 1921 C C . TYR A 1 248 ? -10.718 8.957 26.202 1.00 33.84 248 TYR A C 1
ATOM 1923 O O . TYR A 1 248 ? -10.912 7.915 26.870 1.00 33.84 248 TYR A O 1
#

pLDDT: mean 70.53, std 20.91, range [27.91, 96.94]

Radius of gyration: 22.27 Å; Cα contacts (8 Å, |Δi|>4): 760; chains: 1; bounding box: 55×31×66 Å

Foldseek 3Di:
DKWKWKWKADPNDIDTPDDTDDADLPHEPDDDDDDDDDQPIEIEIEIDDEHYEYEDPEEEYEYEEHYEYEYEEEYAYYEYDYAEYEYEYEEEYAYYEYEHEYEYEYEYEYAYDAYEYAYEYEYEYEYAEAHYEYHYEYEYEEEYAEYEYEEEYEYEYEYEYAYDAYHEEYEYEYEEEYAYDAYHYEYEYEYEYEYAEAAACYEYEYEYEYEYAEAAHAYHYHYAYNYHYQWYHYPPDDIDGDDDDHDD

Sequence (248 aa):
MVYCKVYRYYSNRLTTLDEWSDCRCTDTISINYSDEWSDTDTISLMLTDTQHRLTTLDDGLIIWGPIDVLIILGISCIQISGPISCIQIWGPIDVFIIPGISCIQIWGPIDVLIIPGISCIQIWGPIDVLIIPGISCIQIWGPIDVSITPGISCIQIWGLIDVLIIPGISCIQIWGPIDVLIIPGIFCIKIWGPTDVLIIPGISCIQIWGPIDVLIIPGISCIQIWGPIDVLIIPGNIVYRFGDQQMY